Protein AF-A0A3D2TL93-F1 (afdb_monomer)

Secondary structure (DSSP, 8-state):
--SHHHHHHHHHHHHHHHHHHHHHHHHHHHHHHH-------BEEEEEEEEEEEEEEEEES-TTT-TTSTTSHHHHHHHH-GGGGEEEEEEEEEEE-S--EEEETTTSTTEEEEEE-TTT--SB-EEEEESS---SSSS---SSSGGGS-EEEE-BSS-SSEEEEEEETTEEEEEEEEEETTSTTPPP-B--TT-TTSTTEEEEEEEEE--TT-EEPPPEEEETTTTGGGSB-S----S-TT-S-TTTTTSB--S-BHHHHHHHHHH---TTT----SEESSS--SS---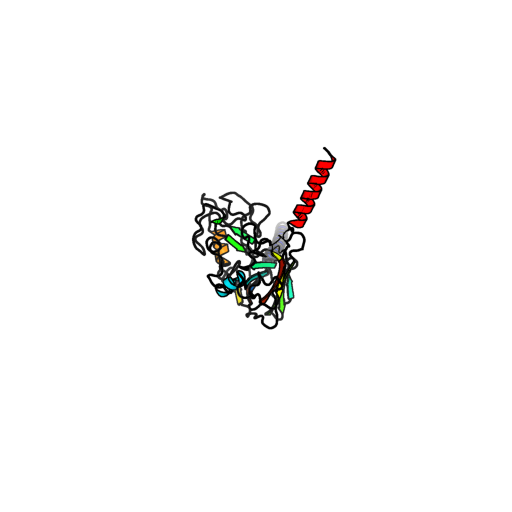-EESS--SS--EEP-TTTT-BSEEEEEEEEEEEEEEEEEEPPP--HHHHHHHHHHHHHHHHT--

Radius of gyration: 29.7 Å; Cα contacts (8 Å, |Δi|>4): 714; chains: 1; bounding box: 93×66×94 Å

Nearest PDB structures (foldseek):
  7ji3-assembly1_A  TM=1.141E-01  e=6.031E+00  Takifugu bimaculatus

Foldseek 3Di:
DPPVVVVVVVVVVVVVVVVVVVVVVVVVVVVVVVPPPPPPQQEKEKEKEKAAADPVQEAEDLLCDLPNPPHPNVVLCVVQVQLRMKIKMKIATSDPLDFDKDKAPPHPRIFMWIAHQNQGTQFWFKKWFQAFDPPFDDTQPNPDLLSTAIFIFTGSDHQWMWMWGADPSFTDWTKIKHACVDPPRDWSQPDPPDPVRNQKGWGMKMWTDDPQKDKDHKDKDWPPPGQQQPFGTAACPRDDPNHPPSPRSHYGYRHGLNSVCCQQQPDAFPPPARHRRMKSRSNDGRDDAAEDCGHDPDIHHHDSSCPPRGHMYIYMYMYHIYMHTHMYGRDDPPVVNVVVVVVVVVVVVVVVD

Sequence (353 aa):
MDQAFGDIFFLGDVLMKRFILAKSMLGMVLAASLAVSSVASADSLLVNFTADLTAATYNGPSDVSPYTPGTAVNLFAATQPDVIRADGQFYLKDWDGSDGTFTTNVTPGSRFLLHSPLIERVEIDTWRAEGPSDHGTLTGLGNAISQRKKFLLPTNSTYGSASITIANGELTDISYNLDFSQPGVPPFQGAAGNPAFSNIKFNEISLSTDNTAVFGAAQTYTIGTDDDSVVYGLNTQLSTGSFPPGVLNGTVIDTTRGMLRDEILNNIDEIGGSTPNISSDGRQNGIALSSADSPSSGPVYLQDPFLGESGTLTVFDASAITVGLDISVVPEPTTAMIAVLGSLLVVSVRRRA

pLDDT: mean 75.24, std 18.61, range [36.72, 98.0]

Solvent-accessible surface area (backbone atoms only — not comparable to full-atom values): 19271 Å² total; per-residue (Å²): 137,73,70,75,64,57,57,57,55,52,52,51,55,55,50,51,54,50,52,50,51,50,51,53,50,50,50,49,53,51,52,58,64,66,59,58,67,72,73,68,64,36,16,28,39,38,36,42,36,37,27,39,54,44,78,89,34,52,44,57,57,64,75,69,26,59,78,32,88,83,19,71,46,17,55,46,32,77,77,30,63,46,27,53,24,36,39,35,37,42,37,30,49,63,35,85,82,71,63,46,76,49,33,44,87,71,40,77,57,29,26,34,26,35,38,26,66,70,70,57,64,74,32,58,36,63,32,16,35,44,54,82,55,90,78,71,59,79,73,30,82,49,82,44,64,84,29,23,40,26,45,41,33,52,25,66,77,58,87,40,45,41,35,40,30,32,55,94,81,35,66,76,44,49,39,31,43,33,57,42,80,45,90,90,42,76,72,64,50,43,52,105,86,40,84,91,32,63,44,41,37,56,43,35,43,33,37,38,60,59,98,68,41,43,65,46,74,77,43,79,30,44,47,95,76,64,37,45,78,42,72,48,42,44,51,64,86,53,65,95,76,42,57,64,95,73,55,69,60,23,48,47,53,61,33,20,49,34,56,51,48,48,46,46,74,66,37,52,30,96,74,85,42,94,36,61,23,34,19,42,71,28,78,66,75,66,64,94,62,57,66,34,80,63,74,59,103,54,80,29,27,61,37,69,85,61,70,90,61,35,41,44,36,37,38,32,48,36,33,60,26,37,30,35,38,34,41,44,74,53,76,73,83,48,70,67,60,55,49,52,52,52,49,52,51,53,54,58,53,65,75,73,112

Mean predicted aligned error: 13.37 Å

Structure (mmCIF, N/CA/C/O backbone):
data_AF-A0A3D2TL93-F1
#
_entry.id   AF-A0A3D2TL93-F1
#
loop_
_atom_site.group_PDB
_atom_site.id
_atom_site.type_symbol
_atom_site.label_atom_id
_atom_site.label_alt_id
_atom_site.label_comp_id
_a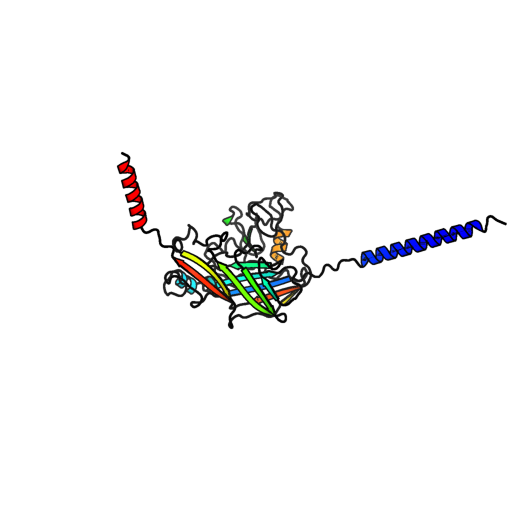tom_site.label_asym_id
_atom_site.label_entity_id
_atom_site.label_seq_id
_atom_site.pdbx_PDB_ins_code
_atom_site.Cartn_x
_atom_site.Cartn_y
_atom_site.Cartn_z
_atom_site.occupancy
_atom_site.B_iso_or_equiv
_atom_site.auth_seq_id
_atom_site.auth_comp_id
_atom_site.auth_asym_id
_atom_site.auth_atom_id
_atom_site.pdbx_PDB_model_num
ATOM 1 N N . MET A 1 1 ? -68.810 12.455 61.712 1.00 50.34 1 MET A N 1
ATOM 2 C CA . MET A 1 1 ? -68.573 11.255 60.884 1.00 50.34 1 MET A CA 1
ATOM 3 C C . MET A 1 1 ? -68.103 11.621 59.465 1.00 50.34 1 MET A C 1
ATOM 5 O O . MET A 1 1 ? -68.076 10.737 58.626 1.00 50.34 1 MET A O 1
ATOM 9 N N . ASP A 1 2 ? -67.652 12.866 59.217 1.00 52.06 2 ASP A N 1
ATOM 10 C CA . ASP A 1 2 ? -67.378 13.384 57.857 1.00 52.06 2 ASP A CA 1
ATOM 11 C C . ASP A 1 2 ? -65.899 13.649 57.519 1.00 52.06 2 ASP A C 1
ATOM 13 O O . ASP A 1 2 ? -65.583 13.922 56.368 1.00 52.06 2 ASP A O 1
ATOM 17 N N . GLN A 1 3 ? -64.961 13.545 58.467 1.00 44.62 3 GLN A N 1
ATOM 18 C CA . GLN A 1 3 ? -63.531 13.753 58.165 1.00 44.62 3 GLN A CA 1
ATOM 19 C C . GLN A 1 3 ? -62.798 12.479 57.719 1.00 44.62 3 GLN A C 1
ATOM 21 O O . GLN A 1 3 ? -61.819 12.565 56.991 1.00 44.62 3 GLN A O 1
ATOM 26 N N . ALA A 1 4 ? -63.296 11.290 58.070 1.00 45.59 4 ALA A N 1
ATOM 27 C CA . ALA A 1 4 ? -62.625 10.028 57.743 1.00 45.59 4 ALA A CA 1
ATOM 28 C C . ALA A 1 4 ? -62.799 9.584 56.274 1.00 45.59 4 ALA A C 1
ATOM 30 O O . ALA A 1 4 ? -62.046 8.740 55.797 1.00 45.59 4 ALA A O 1
ATOM 31 N N . PHE A 1 5 ? -63.773 10.143 55.545 1.00 44.78 5 PHE A N 1
ATOM 32 C CA . PHE A 1 5 ? -64.025 9.794 54.140 1.00 44.78 5 PHE A CA 1
ATOM 33 C C . PHE A 1 5 ? -63.211 10.632 53.138 1.00 44.78 5 PHE A C 1
ATOM 35 O O . PHE A 1 5 ? -62.951 10.161 52.031 1.00 44.78 5 PHE A O 1
ATOM 42 N N . GLY A 1 6 ? -62.766 11.836 53.518 1.00 45.41 6 GLY A N 1
ATOM 43 C CA . GLY A 1 6 ? -61.953 12.706 52.656 1.00 45.41 6 GLY A CA 1
ATOM 44 C C . GLY A 1 6 ? -60.505 12.230 52.504 1.00 45.41 6 GLY A C 1
ATOM 45 O O . GLY A 1 6 ? -59.952 12.263 51.404 1.00 45.41 6 GLY A O 1
ATOM 46 N N . ASP A 1 7 ? -59.920 11.700 53.580 1.00 41.88 7 ASP A N 1
ATOM 47 C CA . ASP A 1 7 ? -58.510 11.291 53.597 1.00 41.88 7 ASP A CA 1
ATOM 48 C C . ASP A 1 7 ? -58.246 10.007 52.791 1.00 41.88 7 ASP A C 1
ATOM 50 O O . ASP A 1 7 ? -57.177 9.847 52.201 1.00 41.88 7 ASP A O 1
ATOM 54 N N . ILE A 1 8 ? -59.238 9.114 52.675 1.00 51.00 8 ILE A N 1
ATOM 55 C CA . ILE A 1 8 ? -59.123 7.877 51.882 1.00 51.00 8 ILE A CA 1
ATOM 56 C C . ILE A 1 8 ? -59.117 8.186 50.374 1.00 51.00 8 ILE A C 1
ATOM 58 O O . ILE A 1 8 ? -58.358 7.572 49.620 1.00 51.00 8 ILE A O 1
ATOM 62 N N . PHE A 1 9 ? -59.901 9.174 49.929 1.00 49.72 9 PHE A N 1
ATOM 63 C CA . PHE A 1 9 ? -59.924 9.595 48.523 1.00 49.72 9 PHE A CA 1
ATOM 64 C C . PHE A 1 9 ? -58.638 10.324 48.110 1.00 49.72 9 PHE A C 1
ATOM 66 O O . PHE A 1 9 ? -58.137 10.106 47.005 1.00 49.72 9 PHE A O 1
ATOM 73 N N . PHE A 1 10 ? -58.052 11.122 49.008 1.00 51.69 10 PHE A N 1
ATOM 74 C CA . PHE A 1 10 ? -56.772 11.789 48.754 1.00 51.69 10 PHE A CA 1
ATOM 75 C C . PHE A 1 10 ? -55.599 10.803 48.675 1.00 51.69 10 PHE A C 1
ATOM 77 O O . PHE A 1 10 ? -54.718 10.953 47.825 1.00 51.69 10 PHE A O 1
ATOM 84 N N . LEU A 1 11 ? -55.596 9.758 49.510 1.00 46.66 11 LEU A N 1
ATOM 85 C CA . LEU A 1 11 ? -54.543 8.741 49.487 1.00 46.66 11 LEU A CA 1
ATOM 86 C C . LEU A 1 11 ? -54.586 7.899 48.200 1.00 46.66 11 LEU A C 1
ATOM 88 O O . LEU A 1 11 ? -53.534 7.586 47.639 1.00 46.66 11 LEU A O 1
ATOM 92 N N . GLY A 1 12 ? -55.788 7.590 47.698 1.00 50.91 12 GLY A N 1
ATOM 93 C CA . GLY A 1 12 ? -55.988 6.864 46.441 1.00 50.91 12 GLY A CA 1
ATOM 94 C C . GLY A 1 12 ? -55.469 7.619 45.214 1.00 50.91 12 GLY A C 1
ATOM 95 O O . GLY A 1 12 ? -54.764 7.037 44.391 1.00 50.91 12 GLY A O 1
ATOM 96 N N . ASP A 1 13 ? -55.735 8.924 45.121 1.00 51.78 13 ASP A N 1
ATOM 97 C CA . ASP A 1 13 ? -55.308 9.743 43.978 1.00 51.78 13 ASP A CA 1
ATOM 98 C C . ASP A 1 13 ? -53.785 10.004 43.984 1.00 51.78 13 ASP A C 1
ATOM 100 O O . ASP A 1 13 ? -53.123 9.981 42.942 1.00 51.78 13 ASP A O 1
ATOM 104 N N . VAL A 1 14 ? -53.177 10.147 45.169 1.00 55.88 14 VAL A N 1
ATOM 105 C CA . VAL A 1 14 ? -51.714 10.270 45.313 1.00 55.88 14 VAL A CA 1
ATOM 106 C C . VAL A 1 14 ? -51.003 8.951 44.989 1.00 55.88 14 VAL A C 1
ATOM 108 O O . VAL A 1 14 ? -49.970 8.964 44.313 1.00 55.88 14 VAL A O 1
ATOM 111 N N . LEU A 1 15 ? -51.547 7.807 45.418 1.00 53.34 15 LEU A N 1
ATOM 112 C CA . LEU A 1 15 ? -50.994 6.488 45.091 1.00 53.34 15 LEU A CA 1
ATOM 113 C C . LEU A 1 15 ? -51.125 6.174 43.598 1.00 53.34 15 LEU A C 1
ATOM 115 O O . LEU A 1 15 ? -50.164 5.696 42.999 1.00 53.34 15 LEU A O 1
ATOM 119 N N . MET A 1 16 ? -52.254 6.511 42.974 1.00 53.53 16 MET A N 1
ATOM 120 C CA . MET A 1 16 ? -52.489 6.272 41.549 1.00 53.53 16 MET A CA 1
ATOM 121 C C . MET A 1 16 ? -51.594 7.152 40.663 1.00 53.53 16 MET A C 1
ATOM 123 O O . MET A 1 16 ? -50.987 6.648 39.716 1.00 53.53 16 MET A O 1
ATOM 127 N N . LYS A 1 17 ? -51.389 8.429 41.021 1.00 51.56 17 LYS A N 1
ATOM 128 C CA . LYS A 1 17 ? -50.426 9.319 40.341 1.00 51.56 17 LYS A CA 1
ATOM 129 C C . LYS A 1 17 ? -48.981 8.840 40.493 1.00 51.56 17 LYS A C 1
ATOM 131 O O . LYS A 1 17 ? -48.233 8.866 39.520 1.00 51.56 17 LYS A O 1
ATOM 136 N N . ARG A 1 18 ? -48.591 8.333 41.670 1.00 52.41 18 ARG A N 1
ATOM 137 C CA . ARG A 1 18 ? -47.255 7.745 41.890 1.00 52.41 18 ARG A CA 1
ATOM 138 C C . ARG A 1 18 ? -47.057 6.431 41.129 1.00 52.41 18 ARG A C 1
ATOM 140 O O . ARG A 1 18 ? -45.962 6.193 40.630 1.00 52.41 18 ARG A O 1
ATOM 147 N N . PHE A 1 19 ? -48.101 5.617 40.979 1.00 54.44 19 PHE A N 1
ATOM 148 C CA . PHE A 1 19 ? -48.045 4.367 40.215 1.00 54.44 19 PHE A CA 1
ATOM 149 C C . PHE A 1 19 ? -47.931 4.610 38.703 1.00 54.44 19 PHE A C 1
ATOM 151 O O . PHE A 1 19 ? -47.197 3.901 38.015 1.00 54.44 19 PHE A O 1
ATOM 158 N N . ILE A 1 20 ? -48.616 5.638 38.189 1.00 57.09 20 ILE A N 1
ATOM 159 C CA . ILE A 1 20 ? -48.498 6.067 36.789 1.00 57.09 20 ILE A CA 1
ATOM 160 C C . ILE A 1 20 ? -47.106 6.654 36.538 1.00 57.09 20 ILE A C 1
ATOM 162 O O . ILE A 1 20 ? -46.462 6.244 35.577 1.00 57.09 20 ILE A O 1
ATOM 166 N N . LEU A 1 21 ? -46.598 7.509 37.439 1.00 52.91 21 LEU A N 1
ATOM 167 C CA . LEU A 1 21 ? -45.260 8.098 37.320 1.00 52.91 21 LEU A CA 1
ATOM 168 C C . LEU A 1 21 ? -44.154 7.027 37.349 1.00 52.91 21 LEU A C 1
ATOM 170 O O . LEU A 1 21 ? -43.238 7.067 36.528 1.00 52.91 21 LEU A O 1
ATOM 174 N N . ALA A 1 22 ? -44.278 6.030 38.232 1.00 52.78 22 ALA A N 1
ATOM 175 C CA . ALA A 1 22 ? -43.348 4.906 38.324 1.00 52.78 22 ALA A CA 1
ATOM 176 C C . ALA A 1 22 ? -43.389 4.004 37.077 1.00 52.78 22 ALA A C 1
ATOM 178 O O . ALA A 1 22 ? -42.338 3.586 36.603 1.00 52.78 22 ALA A O 1
ATOM 179 N N . LYS A 1 23 ? -44.571 3.754 36.489 1.00 51.09 23 LYS A N 1
ATOM 180 C CA . LYS A 1 23 ? -44.690 3.022 35.214 1.00 51.09 23 LYS A CA 1
ATOM 181 C C . LYS A 1 23 ? -44.118 3.803 34.031 1.00 51.09 23 LYS A C 1
ATOM 183 O O . LYS A 1 23 ? -43.462 3.200 33.188 1.00 51.09 23 LYS A O 1
ATOM 188 N N . SER A 1 24 ? -44.318 5.120 33.971 1.00 51.78 24 SER A N 1
ATOM 189 C CA . SER A 1 24 ? -43.733 5.957 32.916 1.00 51.78 24 SER A CA 1
ATOM 190 C C . SER A 1 24 ? -42.218 6.111 33.055 1.00 51.78 24 SER A C 1
ATOM 192 O O . SER A 1 24 ? -41.526 6.120 32.045 1.00 51.78 24 SER A O 1
ATOM 194 N N . MET A 1 25 ? -41.684 6.165 34.282 1.00 50.69 25 MET A N 1
ATOM 195 C CA . MET A 1 25 ? -40.236 6.178 34.515 1.00 50.69 25 MET A CA 1
ATOM 196 C C . MET A 1 25 ? -39.602 4.814 34.242 1.00 50.69 25 MET A C 1
ATOM 198 O O . MET A 1 25 ? -38.547 4.763 33.624 1.00 50.69 25 MET A O 1
ATOM 202 N N . LEU A 1 26 ? -40.260 3.709 34.605 1.00 45.41 26 LEU A N 1
ATOM 203 C CA . LEU A 1 26 ? -39.779 2.367 34.274 1.00 45.41 26 LEU A CA 1
ATOM 204 C C . LEU A 1 26 ? -39.842 2.104 32.761 1.00 45.41 26 LEU A C 1
ATOM 206 O O . LEU A 1 26 ? -38.919 1.515 32.216 1.00 45.41 26 LEU A O 1
ATOM 210 N N . GLY A 1 27 ? -40.869 2.607 32.067 1.00 46.03 27 GLY A N 1
ATOM 211 C CA . GLY A 1 27 ? -40.957 2.573 30.604 1.00 46.03 27 GLY A CA 1
ATOM 212 C C . GLY A 1 27 ? -39.897 3.434 29.910 1.00 46.03 27 GLY A C 1
ATOM 213 O O . GLY A 1 27 ? -39.339 3.002 28.908 1.00 46.03 27 GLY A O 1
ATOM 214 N N . MET A 1 28 ? -39.556 4.606 30.460 1.00 46.94 28 MET A N 1
ATOM 215 C CA . MET A 1 28 ? -38.463 5.444 29.946 1.00 46.94 28 MET A CA 1
ATOM 216 C C . MET A 1 28 ? -37.077 4.862 30.238 1.00 46.94 28 MET A C 1
ATOM 218 O O . MET A 1 28 ? -36.209 4.951 29.383 1.00 46.94 28 MET A O 1
ATOM 222 N N . VAL A 1 29 ? -36.862 4.222 31.391 1.00 47.47 29 VAL A N 1
ATOM 223 C CA . VAL A 1 29 ? -35.588 3.554 31.714 1.00 47.47 29 VAL A CA 1
ATOM 224 C C . VAL A 1 29 ? -35.421 2.263 30.905 1.00 47.47 29 VAL A C 1
ATOM 226 O O . VAL A 1 29 ? -34.309 1.962 30.479 1.00 47.47 29 VAL A O 1
ATOM 229 N N . LEU A 1 30 ? -36.507 1.538 30.607 1.00 41.47 30 LEU A N 1
ATOM 230 C CA . LEU A 1 30 ? -36.472 0.351 29.744 1.00 41.47 30 LEU A CA 1
ATOM 231 C C . LEU A 1 30 ? -36.341 0.716 28.250 1.00 41.47 30 LEU A C 1
ATOM 233 O O . LEU A 1 30 ? -35.641 0.032 27.515 1.00 41.47 30 LEU A O 1
ATOM 237 N N . ALA A 1 31 ? -36.927 1.834 27.805 1.00 46.03 31 ALA A N 1
ATOM 238 C CA . ALA A 1 31 ? -36.721 2.359 26.451 1.00 46.03 31 ALA A CA 1
ATOM 239 C C . ALA A 1 31 ? -35.332 3.004 26.268 1.00 46.03 31 ALA A C 1
ATOM 241 O O . ALA A 1 31 ? -34.747 2.887 25.197 1.00 46.03 31 ALA A O 1
ATOM 242 N N . ALA A 1 32 ? -34.763 3.614 27.314 1.00 43.75 32 ALA A N 1
ATOM 243 C CA . ALA A 1 32 ? -33.398 4.147 27.294 1.00 43.75 32 ALA A CA 1
ATOM 244 C C . ALA A 1 32 ? -32.315 3.055 27.396 1.00 43.75 32 ALA A C 1
ATOM 246 O O . ALA A 1 32 ? -31.187 3.290 26.982 1.00 43.75 32 ALA A O 1
ATOM 247 N N . SER A 1 33 ? -32.646 1.857 27.895 1.00 40.28 33 SER A N 1
ATOM 248 C CA . SER A 1 33 ? -31.736 0.696 27.899 1.00 40.28 33 SER A CA 1
ATOM 249 C C . SER A 1 33 ? -31.888 -0.219 26.676 1.00 40.28 33 SER A C 1
ATOM 251 O O . SER A 1 33 ? -31.004 -1.028 26.418 1.00 40.28 33 SER A O 1
ATOM 253 N N . LEU A 1 34 ? -32.949 -0.053 25.878 1.00 39.66 34 LEU A N 1
ATOM 254 C CA . LEU A 1 34 ? -33.104 -0.671 24.550 1.00 39.66 34 LEU A CA 1
ATOM 255 C C . LEU A 1 34 ? -32.656 0.245 23.399 1.00 39.66 34 LEU A C 1
ATOM 257 O O . LEU A 1 34 ? -32.585 -0.197 22.258 1.00 39.66 34 LEU A O 1
ATOM 261 N N . ALA A 1 35 ? -32.312 1.497 23.707 1.00 38.72 35 ALA A N 1
ATOM 262 C CA . ALA A 1 35 ? -31.559 2.397 22.842 1.00 38.72 35 ALA A CA 1
ATOM 263 C C . ALA A 1 35 ? -30.077 2.448 23.251 1.00 38.72 35 ALA A C 1
ATOM 265 O O . ALA A 1 35 ? -29.412 3.469 23.081 1.00 38.72 35 ALA A O 1
ATOM 266 N N . VAL A 1 36 ? -29.532 1.323 23.738 1.00 39.91 36 VAL A N 1
ATOM 267 C CA . VAL A 1 36 ? -28.178 0.968 23.315 1.00 39.91 36 VAL A CA 1
ATOM 268 C C . VAL A 1 36 ? -28.322 0.836 21.812 1.00 39.91 36 VAL A C 1
ATOM 270 O O . VAL A 1 36 ? -28.801 -0.179 21.315 1.00 39.91 36 VAL A O 1
ATOM 273 N N . SER A 1 37 ? -28.028 1.921 21.096 1.00 37.91 37 SER A N 1
ATOM 274 C CA . SER A 1 37 ? -27.559 1.833 19.728 1.00 37.91 37 SER A CA 1
ATOM 275 C C . SER A 1 37 ? -26.662 0.612 19.717 1.00 37.91 37 SER A C 1
ATOM 277 O O . SER A 1 37 ? -25.617 0.627 20.373 1.00 37.91 37 SER A O 1
ATOM 279 N N . SER A 1 38 ? -27.117 -0.472 19.083 1.00 38.19 38 SER A N 1
ATOM 280 C CA . SER A 1 38 ? -26.187 -1.434 18.539 1.00 38.19 38 SER A CA 1
ATOM 281 C C . SER A 1 38 ? -25.220 -0.544 17.787 1.00 38.19 38 SER A C 1
ATOM 283 O O . SER A 1 38 ? -25.597 0.055 16.777 1.00 38.19 38 SER A O 1
ATOM 285 N N . VAL A 1 39 ? -24.044 -0.313 18.365 1.00 39.81 39 VAL A N 1
ATOM 286 C CA . VAL A 1 39 ? -22.896 0.083 17.577 1.00 39.81 39 VAL A CA 1
ATOM 287 C C . VAL A 1 39 ? -22.889 -1.050 16.574 1.00 39.81 39 VAL A C 1
ATOM 289 O O . VAL A 1 39 ? -22.718 -2.206 16.971 1.00 39.81 39 VAL A O 1
ATOM 292 N N . ALA A 1 40 ? -23.382 -0.779 15.365 1.00 41.16 40 ALA A N 1
ATOM 293 C CA . ALA A 1 40 ? -23.344 -1.777 14.325 1.00 41.16 40 ALA A CA 1
ATOM 294 C C . ALA A 1 40 ? -21.878 -2.192 14.315 1.00 41.16 40 ALA A C 1
ATOM 296 O O . ALA A 1 40 ? -21.015 -1.316 14.263 1.00 41.16 40 ALA A O 1
ATOM 297 N N . SER A 1 41 ? -21.629 -3.479 14.553 1.00 47.94 41 SER A N 1
ATOM 298 C CA . SER A 1 41 ? -20.316 -4.073 14.346 1.00 47.94 41 SER A CA 1
ATOM 299 C C . SER A 1 41 ? -19.885 -3.592 12.973 1.00 47.94 41 SER A C 1
ATOM 301 O O . SER A 1 41 ? -20.549 -3.912 11.987 1.00 47.94 41 SER A O 1
ATOM 303 N N . ALA A 1 42 ? -18.926 -2.677 12.943 1.00 64.56 42 ALA A N 1
ATOM 304 C CA . ALA A 1 42 ? -18.456 -2.100 11.708 1.00 64.56 42 ALA A CA 1
ATOM 305 C C . ALA A 1 42 ? -17.256 -2.954 11.353 1.00 64.56 42 ALA A C 1
ATOM 307 O O . ALA A 1 42 ? -16.140 -2.712 11.816 1.00 64.56 42 ALA A O 1
ATOM 308 N N . ASP A 1 43 ? -17.560 -4.044 10.656 1.00 90.50 43 ASP A N 1
ATOM 309 C CA . ASP A 1 43 ? -16.550 -4.984 10.220 1.00 90.50 43 ASP A CA 1
ATOM 310 C C . ASP A 1 43 ? -15.572 -4.247 9.283 1.00 90.50 43 ASP A C 1
ATOM 312 O O . ASP A 1 43 ? -15.848 -3.168 8.755 1.00 90.50 43 ASP A O 1
ATOM 316 N N . SER A 1 44 ? -14.375 -4.785 9.120 1.00 94.94 44 SER A N 1
ATOM 317 C CA . SER A 1 44 ? -13.346 -4.190 8.269 1.00 94.94 44 SER A CA 1
ATOM 318 C C . SER A 1 44 ? -12.825 -5.235 7.303 1.00 94.94 44 SER A C 1
ATOM 320 O O . SER A 1 44 ? -12.856 -6.437 7.571 1.00 94.94 44 SER A O 1
ATOM 322 N N . LEU A 1 45 ? -12.306 -4.766 6.179 1.00 96.50 45 LEU A N 1
ATOM 323 C CA . LEU A 1 45 ? -11.712 -5.597 5.147 1.00 96.50 45 LEU A CA 1
ATOM 324 C C . LEU A 1 45 ? -10.277 -5.149 4.891 1.00 96.50 45 LEU A C 1
ATOM 326 O O . LEU A 1 45 ? -9.994 -3.960 4.762 1.00 96.50 45 LEU A O 1
ATOM 330 N N . LEU A 1 46 ? -9.375 -6.113 4.787 1.00 96.44 46 LEU A N 1
ATOM 331 C CA . LEU A 1 46 ? -7.983 -5.908 4.433 1.00 96.44 46 LEU A CA 1
ATOM 332 C C . LEU A 1 46 ? -7.598 -6.874 3.317 1.00 96.44 46 LEU A C 1
ATOM 334 O O . LEU A 1 46 ? -7.863 -8.069 3.401 1.00 96.44 46 LEU A O 1
ATOM 338 N N . VAL A 1 47 ? -6.939 -6.364 2.289 1.00 96.50 47 VAL A N 1
ATOM 339 C CA . VAL A 1 47 ? -6.362 -7.165 1.214 1.00 96.50 47 VAL A CA 1
ATOM 340 C C . VAL A 1 47 ? -4.877 -6.862 1.153 1.00 96.50 47 VAL A C 1
ATOM 342 O O . VAL A 1 47 ? -4.511 -5.727 0.855 1.00 96.50 47 VAL A O 1
ATOM 345 N N . ASN A 1 48 ? -4.027 -7.851 1.410 1.00 95.38 48 ASN A N 1
ATOM 346 C CA . ASN A 1 48 ? -2.597 -7.758 1.118 1.00 95.38 48 ASN A CA 1
ATOM 347 C C . ASN A 1 48 ? -2.341 -8.372 -0.250 1.00 95.38 48 ASN A C 1
ATOM 349 O O . ASN A 1 48 ? -2.932 -9.403 -0.576 1.00 95.38 48 ASN A O 1
ATOM 353 N N . PHE A 1 49 ? -1.457 -7.784 -1.047 1.00 93.69 49 PHE A N 1
ATOM 354 C CA . PHE A 1 49 ? -1.125 -8.369 -2.334 1.00 93.69 49 PHE A CA 1
ATOM 355 C C . PHE A 1 49 ? 0.316 -8.136 -2.761 1.00 93.69 49 PHE A C 1
ATOM 357 O O . PHE A 1 49 ? 0.910 -7.092 -2.505 1.00 93.69 49 PHE A O 1
ATOM 364 N N . THR A 1 50 ? 0.838 -9.104 -3.508 1.00 92.00 50 THR A N 1
ATOM 365 C CA . THR A 1 50 ? 2.068 -8.952 -4.287 1.00 92.00 50 THR A CA 1
ATOM 366 C C . THR A 1 50 ? 1.751 -8.923 -5.771 1.00 92.00 50 THR A C 1
ATOM 368 O O . THR A 1 50 ? 0.856 -9.624 -6.257 1.00 92.00 50 THR A O 1
ATOM 371 N N . ALA A 1 51 ? 2.499 -8.101 -6.494 1.00 90.06 51 ALA A N 1
ATOM 372 C CA . ALA A 1 51 ? 2.355 -7.938 -7.923 1.00 90.06 51 ALA A CA 1
ATOM 373 C C . ALA A 1 51 ? 3.712 -8.033 -8.629 1.00 90.06 51 ALA A C 1
ATOM 375 O O . ALA A 1 51 ? 4.728 -7.548 -8.128 1.00 90.06 51 ALA A O 1
ATOM 376 N N . ASP A 1 52 ? 3.727 -8.635 -9.811 1.00 88.44 52 ASP A N 1
ATOM 377 C CA . ASP A 1 52 ? 4.921 -8.836 -10.621 1.00 88.44 52 ASP A CA 1
ATOM 378 C C . ASP A 1 52 ? 4.846 -7.985 -11.893 1.00 88.44 52 ASP A C 1
ATOM 380 O O . ASP A 1 52 ? 3.864 -8.015 -12.639 1.00 88.44 52 ASP A O 1
ATOM 384 N N . LEU A 1 53 ? 5.916 -7.244 -12.182 1.00 88.62 53 LEU A N 1
ATOM 385 C CA . LEU A 1 53 ? 6.137 -6.723 -13.524 1.00 88.62 53 LEU A CA 1
ATOM 386 C C . LEU A 1 53 ? 6.596 -7.881 -14.418 1.00 88.62 53 LEU A C 1
ATOM 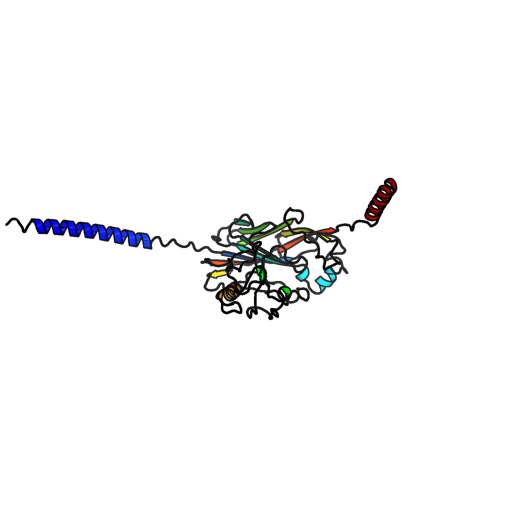388 O O . LEU A 1 53 ? 7.405 -8.724 -14.010 1.00 88.62 53 LEU A O 1
ATOM 392 N N . THR A 1 54 ? 6.138 -7.900 -15.668 1.00 88.88 54 THR A N 1
ATOM 393 C CA . THR A 1 54 ? 6.588 -8.870 -16.674 1.00 88.88 54 THR A CA 1
ATOM 394 C C . THR A 1 54 ? 7.128 -8.165 -17.912 1.00 88.88 54 THR A C 1
ATOM 396 O O . THR A 1 54 ? 6.865 -6.987 -18.153 1.00 88.88 54 THR A O 1
ATOM 399 N N . ALA A 1 55 ? 7.846 -8.904 -18.760 1.00 89.38 55 ALA A N 1
ATOM 400 C CA . ALA A 1 55 ? 8.295 -8.377 -20.048 1.00 89.38 55 ALA A CA 1
ATOM 401 C C . ALA A 1 55 ? 7.132 -7.962 -20.964 1.00 89.38 55 ALA A C 1
ATOM 403 O O . ALA A 1 55 ? 7.316 -7.094 -21.810 1.00 89.38 55 ALA A O 1
ATOM 404 N N . ALA A 1 56 ? 5.951 -8.569 -20.804 1.00 90.25 56 ALA A N 1
ATOM 405 C CA . ALA A 1 56 ? 4.768 -8.245 -21.596 1.00 90.25 56 ALA A CA 1
ATOM 406 C C . ALA A 1 56 ? 4.070 -6.961 -21.125 1.00 90.25 56 ALA A C 1
ATOM 408 O O . ALA A 1 56 ? 3.384 -6.318 -21.916 1.00 90.25 56 ALA A O 1
ATOM 409 N N . THR A 1 57 ? 4.241 -6.594 -19.854 1.00 90.75 57 THR A N 1
ATOM 410 C CA . THR A 1 57 ? 3.564 -5.452 -19.224 1.00 90.75 57 THR A CA 1
ATOM 411 C C . THR A 1 57 ? 4.487 -4.265 -18.960 1.00 90.75 57 THR A C 1
ATOM 413 O O . THR A 1 57 ? 4.034 -3.203 -18.535 1.00 90.75 57 THR A O 1
ATOM 416 N N . TYR A 1 58 ? 5.774 -4.412 -19.277 1.00 91.88 58 TYR A N 1
ATOM 417 C CA . TYR A 1 58 ? 6.719 -3.313 -19.393 1.00 91.88 58 TYR A CA 1
ATOM 418 C C . TYR A 1 58 ? 6.641 -2.679 -20.787 1.00 91.88 58 TYR A C 1
ATOM 420 O O . TYR A 1 58 ? 7.046 -3.283 -21.782 1.00 91.88 58 TYR A O 1
ATOM 428 N N . ASN A 1 59 ? 6.189 -1.431 -20.850 1.00 92.31 59 ASN A N 1
ATOM 429 C CA . ASN A 1 59 ? 6.241 -0.595 -22.040 1.00 92.31 59 ASN A CA 1
ATOM 430 C C . ASN A 1 59 ? 7.252 0.533 -21.819 1.00 92.31 59 ASN A C 1
ATOM 432 O O . ASN A 1 59 ? 6.958 1.529 -21.166 1.00 92.31 59 ASN A O 1
ATOM 436 N N . GLY A 1 60 ? 8.466 0.386 -22.338 1.00 88.25 60 GLY A N 1
ATOM 437 C CA . GLY A 1 60 ? 9.477 1.416 -22.158 1.00 88.25 60 GLY A CA 1
ATOM 438 C C . GLY A 1 60 ? 10.779 1.172 -22.913 1.00 88.25 60 GLY A C 1
ATOM 439 O O . GLY A 1 60 ? 10.911 0.197 -23.658 1.00 88.25 60 GLY A O 1
ATOM 440 N N . PRO A 1 61 ? 11.754 2.075 -22.744 1.00 85.06 61 PRO A N 1
ATOM 441 C CA . PRO A 1 61 ? 13.030 2.026 -23.443 1.00 85.06 61 PRO A CA 1
ATOM 442 C C . PRO A 1 61 ? 13.852 0.789 -23.060 1.00 85.06 61 PRO A C 1
ATOM 444 O O . PRO A 1 61 ? 13.959 0.411 -21.893 1.00 85.06 61 PRO A O 1
ATOM 447 N N . SER A 1 62 ? 14.479 0.149 -24.048 1.00 84.94 62 SER A N 1
ATOM 448 C CA . SER A 1 62 ? 15.210 -1.104 -23.827 1.00 84.94 62 SER A CA 1
ATOM 449 C C . SER A 1 62 ? 16.424 -0.958 -22.906 1.00 84.94 62 SER A C 1
ATOM 451 O O . SER A 1 62 ? 16.818 -1.940 -22.293 1.00 84.94 62 SER A O 1
ATOM 453 N N . ASP A 1 63 ? 17.025 0.227 -22.819 1.00 81.12 63 ASP A N 1
ATOM 454 C CA . ASP A 1 63 ? 18.220 0.545 -22.025 1.00 81.12 63 ASP A CA 1
ATOM 455 C C . ASP A 1 63 ? 17.958 0.654 -20.515 1.00 81.12 63 ASP A C 1
ATOM 457 O O . ASP A 1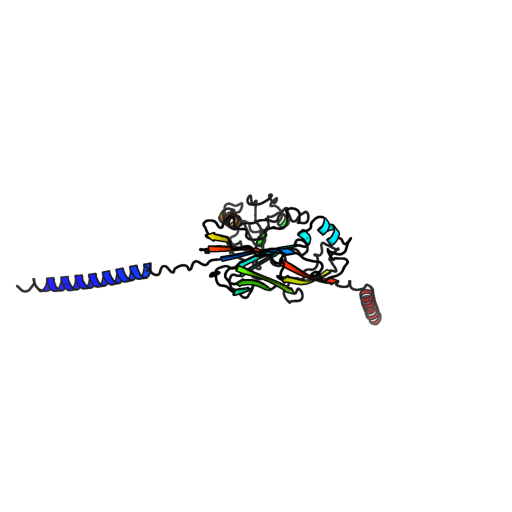 63 ? 18.880 0.460 -19.721 1.00 81.12 63 ASP A O 1
ATOM 461 N N . VAL A 1 64 ? 16.704 0.878 -20.113 1.00 78.31 64 VAL A N 1
ATOM 462 C CA . VAL A 1 64 ? 16.268 0.856 -18.704 1.00 78.31 64 VAL A CA 1
ATOM 463 C C . VAL A 1 64 ? 15.317 -0.299 -18.385 1.00 78.31 64 VAL A C 1
ATOM 465 O O . VAL A 1 64 ? 14.856 -0.432 -17.252 1.00 78.31 64 VAL A O 1
ATOM 468 N N . SER A 1 65 ? 15.050 -1.170 -19.360 1.00 86.06 65 SER A N 1
ATOM 469 C CA . SER A 1 65 ? 14.207 -2.342 -19.153 1.00 86.06 65 SER A CA 1
ATOM 470 C C . SER A 1 6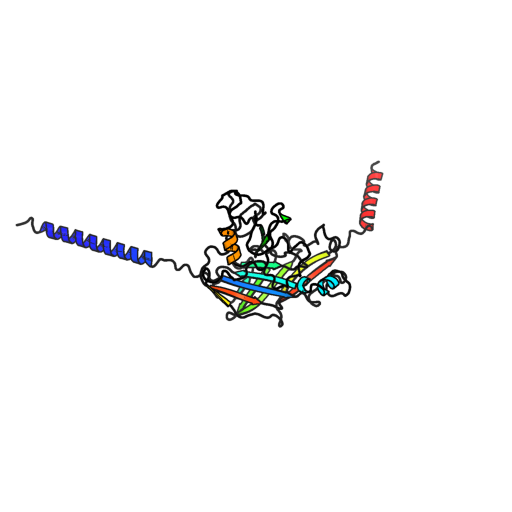5 ? 14.885 -3.366 -18.233 1.00 86.06 65 SER A C 1
ATOM 472 O O . SER A 1 65 ? 16.042 -3.731 -18.482 1.00 86.06 65 SER A O 1
ATOM 474 N N . PRO A 1 66 ? 14.174 -3.913 -17.229 1.00 84.44 66 PRO A N 1
ATOM 475 C CA . PRO A 1 66 ? 14.674 -5.026 -16.425 1.00 84.44 66 PRO A CA 1
ATOM 476 C C . PRO A 1 66 ? 14.807 -6.339 -17.210 1.00 84.44 66 PRO A C 1
ATOM 478 O O . PRO A 1 66 ? 15.454 -7.267 -16.728 1.00 84.44 66 PRO A O 1
ATOM 481 N N . TYR A 1 67 ? 14.227 -6.434 -18.410 1.00 90.88 67 TYR A N 1
ATOM 482 C CA . TYR A 1 67 ? 14.227 -7.658 -19.222 1.00 90.88 67 TYR A CA 1
ATOM 483 C C . TYR A 1 67 ? 15.236 -7.633 -20.372 1.00 90.88 67 TYR A C 1
ATOM 485 O O . TYR A 1 67 ? 15.453 -8.662 -21.008 1.00 90.88 67 TYR A O 1
ATOM 493 N N . THR A 1 68 ? 15.882 -6.492 -20.630 1.00 90.06 68 THR A N 1
ATOM 494 C CA . THR A 1 68 ? 16.978 -6.409 -21.601 1.00 90.06 68 THR A CA 1
ATOM 495 C C . THR A 1 68 ? 18.285 -6.844 -20.933 1.00 90.06 68 THR A C 1
ATOM 497 O O . THR A 1 68 ? 18.722 -6.189 -19.984 1.00 90.06 68 THR A O 1
ATOM 500 N N . PRO A 1 69 ? 18.959 -7.905 -21.417 1.00 89.62 69 PRO A N 1
ATOM 501 C CA . PRO A 1 69 ? 20.216 -8.356 -20.835 1.00 89.62 69 PRO A CA 1
ATOM 502 C C . PRO A 1 69 ? 21.284 -7.258 -20.802 1.00 89.62 69 PRO A C 1
ATOM 504 O O . PRO A 1 69 ? 21.561 -6.616 -21.816 1.00 89.62 69 PRO A O 1
ATOM 507 N N . GLY A 1 70 ? 21.921 -7.082 -19.644 1.00 81.88 70 GLY A N 1
ATOM 508 C CA . GLY A 1 70 ? 23.060 -6.174 -19.478 1.00 81.88 70 GLY A CA 1
ATOM 509 C C . GLY A 1 70 ? 22.706 -4.724 -19.138 1.00 81.88 70 GLY A C 1
ATOM 510 O O . GLY A 1 70 ? 23.622 -3.922 -18.957 1.00 81.88 70 GLY A O 1
ATOM 511 N N . THR A 1 71 ? 21.423 -4.375 -18.999 1.00 82.31 71 THR A N 1
ATOM 512 C CA . THR A 1 71 ? 21.036 -3.089 -18.393 1.00 82.31 71 THR A CA 1
ATOM 513 C C . THR A 1 71 ? 21.314 -3.100 -16.890 1.00 82.31 71 THR A C 1
ATOM 515 O O . THR A 1 71 ? 21.353 -4.156 -16.255 1.00 82.31 71 THR A O 1
ATOM 518 N N . ALA A 1 72 ? 21.479 -1.919 -16.286 1.00 75.62 72 ALA A N 1
ATOM 519 C CA . ALA A 1 72 ? 21.700 -1.813 -14.843 1.00 75.62 72 ALA A CA 1
ATOM 520 C C . ALA A 1 72 ? 20.535 -2.413 -14.035 1.00 75.62 72 ALA A C 1
ATOM 522 O O . ALA A 1 72 ? 20.764 -3.116 -13.051 1.00 75.62 72 ALA A O 1
ATOM 523 N N . VAL A 1 73 ? 19.295 -2.189 -14.487 1.00 77.38 73 VAL A N 1
ATOM 524 C CA . VAL A 1 73 ? 18.090 -2.726 -13.841 1.00 77.38 73 VAL A CA 1
ATOM 525 C C . VAL A 1 73 ? 18.016 -4.244 -14.002 1.00 77.38 73 VAL A C 1
ATOM 527 O O . VAL A 1 73 ? 17.731 -4.932 -13.029 1.00 77.38 73 VAL A O 1
ATOM 530 N N . ASN A 1 74 ? 18.339 -4.787 -15.181 1.00 85.12 74 ASN A N 1
ATOM 531 C CA . ASN A 1 74 ? 18.377 -6.234 -15.407 1.00 85.12 74 ASN A CA 1
ATOM 532 C C . ASN A 1 74 ? 19.425 -6.930 -14.531 1.00 85.12 74 ASN A C 1
ATOM 534 O O . ASN A 1 74 ? 19.128 -7.938 -13.894 1.00 85.12 74 ASN A O 1
ATOM 538 N N . LEU A 1 75 ? 20.640 -6.379 -14.468 1.00 80.44 75 LEU A N 1
ATOM 539 C CA . LEU A 1 75 ? 21.711 -6.922 -13.632 1.00 80.44 75 LEU A CA 1
ATOM 540 C C . LEU A 1 75 ? 21.339 -6.879 -12.148 1.00 80.44 75 LEU A C 1
ATOM 542 O O . LEU A 1 75 ? 21.625 -7.826 -11.417 1.00 80.44 75 LEU A O 1
ATOM 546 N N . PHE A 1 76 ? 20.673 -5.808 -11.708 1.00 77.25 76 PHE A N 1
ATOM 547 C CA . PHE A 1 76 ? 20.207 -5.705 -10.333 1.00 77.25 76 PHE A CA 1
ATOM 548 C C . PHE A 1 76 ? 19.074 -6.697 -10.046 1.00 77.25 76 PHE A C 1
ATOM 550 O O . PHE A 1 76 ? 19.188 -7.470 -9.096 1.00 77.25 76 PHE A O 1
ATOM 557 N N . ALA A 1 77 ? 18.062 -6.773 -10.915 1.00 79.31 77 ALA A N 1
ATOM 558 C CA . ALA A 1 77 ? 16.949 -7.718 -10.807 1.00 79.31 77 ALA A CA 1
ATOM 559 C C . ALA A 1 77 ? 17.406 -9.186 -10.818 1.00 79.31 77 ALA A C 1
ATOM 561 O O . ALA A 1 77 ? 16.837 -10.013 -10.114 1.00 79.31 77 ALA A O 1
ATOM 562 N N . ALA A 1 78 ? 18.481 -9.518 -11.539 1.00 81.25 78 ALA A N 1
ATOM 563 C CA . ALA A 1 78 ? 19.066 -10.860 -11.515 1.00 81.25 78 ALA A CA 1
ATOM 564 C C . ALA A 1 78 ? 19.627 -11.254 -10.133 1.00 81.25 78 ALA A C 1
ATOM 566 O O . ALA A 1 78 ? 19.696 -12.438 -9.812 1.00 81.25 78 ALA A O 1
ATOM 567 N N . THR A 1 79 ? 20.034 -10.273 -9.320 1.00 77.50 79 THR A N 1
ATOM 568 C CA . THR A 1 79 ? 20.535 -10.488 -7.950 1.00 77.50 79 THR A CA 1
ATOM 569 C C . THR A 1 79 ? 19.489 -10.220 -6.868 1.00 77.50 79 THR A C 1
ATOM 571 O O . THR A 1 79 ? 19.630 -10.733 -5.762 1.00 77.50 79 THR A O 1
ATOM 574 N N . GLN A 1 80 ? 18.468 -9.420 -7.181 1.00 76.75 80 GLN A N 1
ATOM 575 C CA . GLN A 1 80 ? 17.395 -8.976 -6.291 1.00 76.75 80 GLN A CA 1
ATOM 576 C C . GLN A 1 80 ? 16.068 -8.978 -7.071 1.00 76.75 80 GLN A C 1
ATOM 578 O O . GLN A 1 80 ? 15.636 -7.928 -7.553 1.00 76.75 80 GLN A O 1
ATOM 583 N N . PRO A 1 81 ? 15.426 -10.147 -7.250 1.00 76.38 81 PRO A N 1
ATOM 584 C CA . PRO A 1 81 ? 14.270 -10.293 -8.141 1.00 76.38 81 PRO A CA 1
ATOM 585 C C . PRO A 1 81 ? 13.065 -9.445 -7.723 1.00 76.38 81 PRO A C 1
ATOM 587 O O . PRO A 1 81 ? 12.286 -9.022 -8.568 1.00 76.38 81 PRO A O 1
ATOM 590 N N . ASP A 1 82 ? 12.937 -9.127 -6.440 1.00 77.56 82 ASP A N 1
ATOM 591 C CA . ASP A 1 82 ? 11.839 -8.311 -5.924 1.00 77.56 82 ASP A CA 1
ATOM 592 C C . ASP A 1 82 ? 11.913 -6.836 -6.330 1.00 77.56 82 ASP A C 1
ATOM 594 O O . ASP A 1 82 ? 10.952 -6.098 -6.126 1.00 77.56 82 ASP A O 1
ATOM 598 N N . VAL A 1 83 ? 13.022 -6.377 -6.923 1.00 76.06 83 VAL A N 1
ATOM 599 C CA . VAL A 1 83 ? 13.103 -4.994 -7.403 1.00 76.06 83 VAL A CA 1
ATOM 600 C C . VAL A 1 83 ? 12.036 -4.704 -8.462 1.00 76.06 83 VAL A C 1
ATOM 602 O O . VAL A 1 83 ? 11.503 -3.604 -8.502 1.00 76.06 83 VAL A O 1
ATOM 605 N N . ILE A 1 84 ? 11.674 -5.699 -9.276 1.00 81.56 84 ILE A N 1
ATOM 606 C CA . ILE A 1 84 ? 10.622 -5.597 -10.299 1.00 81.56 84 ILE A CA 1
ATOM 607 C C . ILE A 1 84 ? 9.244 -6.033 -9.792 1.00 81.56 84 ILE A C 1
ATOM 609 O O . ILE A 1 84 ? 8.316 -6.194 -10.582 1.00 81.56 84 ILE A O 1
ATOM 613 N N . ARG A 1 85 ? 9.107 -6.241 -8.484 1.00 85.12 85 ARG A N 1
ATOM 614 C CA . ARG A 1 85 ? 7.834 -6.538 -7.841 1.00 85.12 85 ARG A CA 1
ATOM 615 C C . ARG A 1 85 ? 7.271 -5.295 -7.176 1.00 85.12 85 ARG A C 1
ATOM 617 O O . ARG A 1 85 ? 7.983 -4.321 -6.899 1.00 85.12 85 ARG A O 1
ATOM 624 N N . ALA A 1 86 ? 5.978 -5.345 -6.922 1.00 87.44 86 ALA A N 1
ATOM 625 C CA . ALA A 1 86 ? 5.289 -4.413 -6.063 1.00 87.44 86 ALA A CA 1
ATOM 626 C C . ALA A 1 86 ? 4.593 -5.174 -4.937 1.00 87.44 86 ALA A C 1
ATOM 628 O O . ALA A 1 86 ? 4.181 -6.323 -5.082 1.00 87.44 86 ALA A O 1
ATOM 629 N N . ASP A 1 87 ? 4.496 -4.495 -3.815 1.00 87.94 87 ASP A N 1
ATOM 630 C CA . ASP A 1 87 ? 3.797 -4.914 -2.621 1.00 87.94 87 ASP A CA 1
ATOM 631 C C . ASP A 1 87 ? 2.746 -3.853 -2.304 1.00 87.94 87 ASP A C 1
ATOM 633 O O . ASP A 1 87 ? 2.972 -2.651 -2.516 1.00 87.94 87 ASP A O 1
ATOM 637 N N . GLY A 1 88 ? 1.577 -4.286 -1.856 1.00 92.19 88 GLY A N 1
ATOM 638 C CA . GLY A 1 88 ? 0.472 -3.378 -1.643 1.00 92.19 88 GLY A CA 1
ATOM 639 C C . GLY A 1 88 ? -0.600 -3.900 -0.712 1.00 92.19 88 GLY A C 1
ATOM 640 O O . GLY A 1 88 ? -0.666 -5.074 -0.348 1.00 92.19 88 GLY A O 1
ATOM 641 N N . GLN A 1 89 ? -1.442 -2.960 -0.303 1.00 95.06 89 GLN A N 1
ATOM 642 C CA . GLN A 1 89 ? -2.499 -3.202 0.657 1.00 95.06 89 GLN A CA 1
ATOM 643 C C . GLN A 1 89 ? -3.720 -2.352 0.313 1.00 95.06 89 GLN A C 1
ATOM 645 O O . GLN A 1 89 ? -3.593 -1.153 0.076 1.00 95.06 89 GLN A O 1
ATOM 650 N N . PHE A 1 90 ? -4.905 -2.955 0.309 1.00 96.69 90 PHE A N 1
ATOM 651 C CA . PHE A 1 90 ? -6.181 -2.246 0.253 1.00 96.69 90 PHE A CA 1
ATOM 652 C C . PHE A 1 90 ? -6.902 -2.456 1.579 1.00 96.69 90 PHE A C 1
ATOM 654 O O . PHE A 1 90 ? -7.099 -3.589 2.009 1.00 96.69 90 PHE A O 1
ATOM 661 N N . TYR A 1 91 ? -7.297 -1.372 2.233 1.00 96.50 91 TYR A N 1
ATOM 662 C CA . TYR A 1 91 ? -8.034 -1.416 3.488 1.00 96.50 91 TYR A CA 1
ATOM 663 C C . TYR A 1 91 ? -9.387 -0.744 3.316 1.00 96.50 91 TYR A C 1
ATOM 665 O O . TYR A 1 91 ? -9.467 0.320 2.710 1.00 96.50 91 TYR A O 1
ATOM 673 N N . LEU A 1 92 ? -10.441 -1.334 3.862 1.00 95.75 92 LEU A N 1
ATOM 674 C CA . LEU A 1 92 ? -11.772 -0.751 3.893 1.00 95.75 92 LEU A CA 1
ATOM 675 C C . LEU A 1 92 ? -12.316 -0.841 5.312 1.00 95.75 92 LEU A C 1
ATOM 677 O O . LEU A 1 92 ? -12.637 -1.921 5.809 1.00 95.75 92 LEU A O 1
ATOM 681 N N . LYS A 1 93 ? -12.402 0.323 5.947 1.00 93.06 93 LYS A N 1
ATOM 682 C CA . LYS A 1 93 ? -13.067 0.495 7.234 1.00 93.06 93 LYS A CA 1
ATOM 683 C C . LYS A 1 93 ? -14.587 0.461 7.057 1.00 93.06 93 LYS A C 1
ATOM 685 O O . LYS A 1 93 ? -15.088 0.971 6.056 1.00 93.06 93 LYS A O 1
ATOM 690 N N . ASP A 1 94 ? -15.292 -0.069 8.054 1.00 91.62 94 ASP A N 1
ATOM 691 C CA . ASP A 1 94 ? -16.757 -0.135 8.107 1.00 91.62 94 ASP A CA 1
ATOM 692 C C . ASP A 1 94 ? -17.376 -0.920 6.924 1.00 91.62 94 ASP A C 1
ATOM 694 O O . ASP A 1 94 ? -18.464 -0.597 6.442 1.00 91.62 94 ASP A O 1
ATOM 698 N N . TRP A 1 95 ? -16.676 -1.951 6.436 1.00 93.56 95 TRP A N 1
ATOM 699 C CA . TRP A 1 95 ? -17.227 -2.912 5.483 1.00 93.56 95 TRP A CA 1
ATOM 700 C C . TRP A 1 95 ? -18.336 -3.729 6.149 1.00 93.56 95 TRP A C 1
ATOM 702 O O . TRP A 1 95 ? -18.187 -4.214 7.261 1.00 93.56 95 TRP A O 1
ATOM 712 N N . ASP A 1 96 ? -19.458 -3.918 5.467 1.00 89.94 96 ASP A N 1
ATOM 713 C CA . ASP A 1 96 ? -20.647 -4.589 6.008 1.00 89.94 96 ASP A CA 1
ATOM 714 C C . ASP A 1 96 ? -20.764 -6.066 5.586 1.00 89.94 96 ASP A C 1
ATOM 716 O O . ASP A 1 96 ? -21.817 -6.685 5.756 1.00 89.94 96 ASP A O 1
ATOM 720 N N . GLY A 1 97 ? -19.702 -6.629 5.001 1.00 90.06 97 GLY A N 1
ATOM 721 C CA . GLY A 1 97 ? -19.696 -7.988 4.460 1.00 90.06 97 GLY A CA 1
ATOM 722 C C . GLY A 1 97 ? -20.351 -8.118 3.080 1.00 90.06 97 GLY A C 1
ATOM 723 O O . GLY A 1 97 ? -20.571 -9.239 2.619 1.00 90.06 97 GLY A O 1
ATOM 724 N N . SER A 1 98 ? -20.702 -7.005 2.424 1.00 92.75 98 SER A N 1
ATOM 725 C CA . SER A 1 98 ? -21.334 -7.033 1.104 1.00 92.75 98 SER A CA 1
ATOM 726 C C . SER A 1 98 ? -20.366 -7.380 -0.030 1.00 92.75 98 SER A C 1
ATOM 728 O O . SER A 1 98 ? -19.196 -6.990 -0.039 1.00 92.75 98 SER A O 1
ATOM 730 N N . ASP A 1 99 ? -20.906 -8.078 -1.030 1.00 96.06 99 ASP A N 1
ATOM 731 C CA . ASP A 1 99 ? -20.297 -8.197 -2.351 1.00 96.06 99 ASP A CA 1
ATOM 732 C C . ASP A 1 99 ? -20.364 -6.855 -3.091 1.00 96.06 99 ASP A C 1
ATOM 734 O O . ASP A 1 99 ? -21.332 -6.097 -2.970 1.00 96.06 99 ASP A O 1
ATOM 738 N N . GLY A 1 100 ? -19.371 -6.593 -3.935 1.00 97.19 100 GLY A N 1
ATOM 739 C CA . GLY A 1 100 ? -19.320 -5.383 -4.741 1.00 97.19 100 GLY A CA 1
ATOM 740 C C . GLY A 1 100 ? -17.909 -5.003 -5.155 1.00 97.19 100 GLY A C 1
ATOM 741 O O . GLY A 1 100 ? -16.937 -5.693 -4.851 1.00 97.19 100 GLY A O 1
ATOM 742 N N . THR A 1 101 ? -17.815 -3.878 -5.858 1.00 97.94 101 THR A N 1
ATOM 743 C CA . THR A 1 101 ? -16.541 -3.237 -6.182 1.00 97.94 101 THR A CA 1
ATOM 744 C C . THR A 1 101 ? -16.354 -2.030 -5.275 1.00 97.94 101 THR A C 1
ATOM 746 O O . THR A 1 101 ? -17.220 -1.153 -5.212 1.00 97.94 101 THR A O 1
ATOM 749 N N . PHE A 1 102 ? -15.219 -1.986 -4.589 1.00 98.00 102 PHE A N 1
ATOM 750 C CA . PHE A 1 102 ? -14.854 -0.919 -3.667 1.00 98.00 102 PHE A CA 1
ATOM 751 C C . PHE A 1 102 ? -13.652 -0.177 -4.231 1.00 98.00 102 PHE A C 1
ATOM 753 O O . PHE A 1 102 ? -12.654 -0.808 -4.570 1.00 98.00 102 PHE A O 1
ATOM 760 N N . THR A 1 103 ? -13.744 1.148 -4.335 1.00 97.50 103 THR A N 1
ATOM 761 C CA . THR A 1 103 ? -12.788 1.971 -5.088 1.00 97.50 103 THR A CA 1
ATOM 762 C C . THR A 1 103 ? -12.292 3.137 -4.243 1.00 97.50 103 THR A C 1
ATOM 764 O O . THR A 1 103 ? -13.094 3.830 -3.612 1.00 97.50 103 THR A O 1
ATOM 767 N N . THR A 1 104 ? -10.983 3.403 -4.254 1.00 95.88 104 THR A N 1
ATOM 768 C CA . THR A 1 104 ? -10.412 4.562 -3.556 1.00 95.88 104 THR A CA 1
ATOM 769 C C . THR A 1 104 ? -10.965 5.876 -4.088 1.00 95.88 104 THR A C 1
ATOM 771 O O . THR A 1 104 ? -11.335 5.985 -5.257 1.00 95.88 104 THR A O 1
ATOM 774 N N . ASN A 1 105 ? -11.056 6.884 -3.217 1.00 91.25 105 ASN A N 1
ATOM 775 C CA . ASN A 1 105 ? -11.676 8.187 -3.499 1.00 91.25 105 ASN A CA 1
ATOM 776 C C . ASN A 1 105 ? -13.185 8.134 -3.844 1.00 91.25 105 ASN A C 1
ATOM 778 O O . ASN A 1 105 ? -13.782 9.178 -4.113 1.00 91.25 105 ASN A O 1
ATOM 782 N N . VAL A 1 106 ? -13.817 6.953 -3.819 1.00 95.50 106 VAL A N 1
ATOM 783 C CA . VAL A 1 106 ? -15.250 6.756 -4.105 1.00 95.50 106 VAL A CA 1
ATOM 784 C C . VAL A 1 106 ? -15.948 6.084 -2.927 1.00 95.50 106 VAL A C 1
ATOM 786 O O . VAL A 1 106 ? -16.949 6.597 -2.429 1.00 95.50 106 VAL A O 1
ATOM 789 N N . THR A 1 107 ? -15.423 4.950 -2.467 1.00 95.81 107 THR A N 1
ATOM 790 C CA . THR A 1 107 ? -15.944 4.208 -1.321 1.00 95.81 107 THR A CA 1
ATOM 791 C C . THR A 1 107 ? -15.433 4.840 -0.022 1.00 95.81 107 THR A C 1
ATOM 793 O O . THR A 1 107 ? -14.222 4.900 0.191 1.00 95.81 107 THR A O 1
ATOM 796 N N . PRO A 1 108 ? -16.312 5.307 0.882 1.00 92.69 108 PRO A N 1
ATOM 797 C CA . PRO A 1 108 ? -15.886 5.819 2.182 1.00 92.69 108 PRO A CA 1
ATOM 798 C C . PRO A 1 108 ? -15.109 4.766 2.980 1.00 92.69 108 PRO A C 1
ATOM 800 O O . PRO A 1 108 ? -15.449 3.590 2.945 1.00 92.69 108 PRO A O 1
ATOM 803 N N . GLY A 1 109 ? -14.067 5.190 3.697 1.00 91.19 109 GLY A N 1
ATOM 804 C CA . GLY A 1 109 ? -13.254 4.292 4.526 1.00 91.19 109 GLY A CA 1
ATOM 805 C C . GLY A 1 109 ? -12.170 3.514 3.772 1.00 91.19 109 GLY A C 1
ATOM 806 O O . GLY A 1 109 ? -11.350 2.867 4.423 1.00 91.19 109 GLY A O 1
ATOM 807 N N . SER A 1 110 ? -12.115 3.600 2.436 1.00 95.06 110 SER A N 1
ATOM 808 C CA . SER A 1 110 ? -11.064 2.964 1.638 1.00 95.06 110 SER A CA 1
ATOM 809 C C . SER A 1 110 ? -9.703 3.636 1.845 1.00 95.06 110 SER A C 1
ATOM 811 O O . SER A 1 110 ? -9.605 4.866 1.796 1.00 95.06 110 SER A O 1
ATOM 813 N N . ARG A 1 111 ? -8.647 2.839 1.981 1.00 95.06 111 ARG A N 1
ATOM 814 C CA . ARG A 1 111 ? -7.248 3.268 1.960 1.00 95.06 111 ARG A CA 1
ATOM 815 C C . ARG A 1 111 ? -6.433 2.325 1.098 1.00 95.06 111 ARG A C 1
ATOM 817 O O . ARG A 1 111 ? -6.777 1.152 0.959 1.00 95.06 111 ARG A O 1
ATOM 824 N N . PHE A 1 112 ? -5.327 2.821 0.568 1.00 95.75 112 PHE A N 1
ATOM 825 C CA . PHE A 1 112 ? -4.480 2.035 -0.311 1.00 95.75 112 PHE A CA 1
ATOM 826 C C . PHE A 1 112 ? -3.001 2.309 -0.085 1.00 95.75 112 PHE A C 1
ATOM 828 O O . PHE A 1 112 ? -2.595 3.423 0.248 1.00 95.75 112 PHE A O 1
ATOM 835 N N . LEU A 1 113 ? -2.209 1.261 -0.255 1.00 93.56 113 LEU A N 1
ATOM 836 C CA . LEU A 1 113 ? -0.762 1.283 -0.222 1.00 93.56 113 LEU A CA 1
ATOM 837 C C . LEU A 1 113 ? -0.238 0.604 -1.481 1.00 93.56 113 LEU A C 1
ATOM 839 O O . LEU A 1 113 ? -0.633 -0.523 -1.777 1.00 93.56 113 LEU A O 1
ATOM 843 N N . LEU A 1 114 ? 0.692 1.256 -2.175 1.00 91.25 114 LEU A N 1
ATOM 844 C CA . LEU A 1 114 ? 1.473 0.633 -3.239 1.00 91.25 114 LEU A CA 1
ATOM 845 C C . LEU A 1 114 ? 2.940 1.038 -3.140 1.00 91.25 114 LEU A C 1
ATOM 847 O O . LEU A 1 114 ? 3.303 2.218 -3.219 1.00 91.25 114 LEU A O 1
ATOM 851 N N . HIS A 1 115 ? 3.796 0.032 -3.006 1.00 84.81 115 HIS A N 1
ATOM 852 C CA . HIS A 1 115 ? 5.231 0.184 -2.877 1.00 84.81 115 HIS A CA 1
ATOM 853 C C . HIS A 1 115 ? 5.969 -0.758 -3.836 1.00 84.81 115 HIS A C 1
ATOM 855 O O . HIS A 1 115 ? 5.693 -1.948 -3.902 1.00 84.81 115 HIS A O 1
ATOM 861 N N . SER A 1 116 ? 6.979 -0.244 -4.540 1.00 76.31 116 SER A N 1
ATOM 862 C CA . SER A 1 116 ? 7.926 -1.055 -5.311 1.00 76.31 116 SER A CA 1
ATOM 863 C C . SER A 1 116 ? 9.351 -0.562 -5.054 1.00 76.31 116 SER A C 1
ATOM 865 O O . SER A 1 116 ? 9.560 0.654 -5.042 1.00 76.31 116 SER A O 1
ATOM 867 N N . PRO A 1 117 ? 10.352 -1.446 -4.886 1.00 66.88 117 PRO A N 1
ATOM 868 C CA . PRO A 1 117 ? 11.741 -1.014 -4.752 1.00 66.88 117 PRO A CA 1
ATOM 869 C C . PRO A 1 117 ? 12.306 -0.313 -6.003 1.00 66.88 117 PRO A C 1
ATOM 871 O O . PRO A 1 117 ? 13.228 0.489 -5.863 1.00 66.88 117 PRO A O 1
ATOM 874 N N . LEU A 1 118 ? 11.775 -0.575 -7.209 1.00 68.31 118 LEU A N 1
ATOM 875 C CA . LEU A 1 118 ? 12.190 0.110 -8.447 1.00 68.31 118 LEU A CA 1
ATOM 876 C C . LEU A 1 118 ? 11.565 1.501 -8.597 1.00 68.31 118 LEU A C 1
ATOM 878 O O . LEU A 1 118 ? 12.216 2.418 -9.092 1.00 68.31 118 LEU A O 1
ATOM 882 N N . ILE A 1 119 ? 10.298 1.635 -8.203 1.00 61.84 119 ILE A N 1
ATOM 883 C CA . ILE A 1 119 ? 9.465 2.814 -8.486 1.00 61.84 119 ILE A CA 1
ATOM 884 C C . ILE A 1 119 ? 9.208 3.653 -7.223 1.00 61.84 119 ILE A C 1
ATOM 886 O O . ILE A 1 119 ? 8.472 4.614 -7.286 1.00 61.84 119 ILE A O 1
ATOM 890 N N . GLU A 1 120 ? 9.782 3.279 -6.076 1.00 62.72 120 GLU A N 1
ATOM 891 C CA . GLU A 1 120 ? 9.706 3.919 -4.747 1.00 62.72 120 GLU A CA 1
ATOM 892 C C . GLU A 1 120 ? 8.409 4.705 -4.414 1.00 62.72 120 GLU A C 1
ATOM 894 O O . GLU A 1 120 ? 8.222 5.833 -4.853 1.00 62.72 120 GLU A O 1
ATOM 899 N N . ARG A 1 121 ? 7.604 4.194 -3.463 1.00 70.25 121 ARG A N 1
ATOM 900 C CA . ARG A 1 121 ? 6.527 4.938 -2.754 1.00 70.25 121 ARG A CA 1
ATOM 901 C C . ARG A 1 121 ? 5.504 5.641 -3.672 1.00 70.25 121 ARG A C 1
ATOM 903 O O . ARG A 1 121 ? 5.458 6.868 -3.721 1.00 70.25 121 ARG A O 1
ATOM 910 N N . VAL A 1 122 ? 4.652 4.858 -4.338 1.00 77.56 122 VAL A N 1
ATOM 911 C CA . VAL A 1 122 ? 3.642 5.379 -5.281 1.00 77.56 122 VAL A CA 1
ATOM 912 C C . VAL A 1 122 ? 2.417 5.935 -4.544 1.00 77.56 122 VAL A C 1
ATOM 914 O O . VAL A 1 122 ? 2.075 7.099 -4.720 1.00 77.56 122 VAL A O 1
ATOM 917 N N . GLU A 1 123 ? 1.797 5.133 -3.675 1.00 88.69 123 GLU A N 1
ATOM 918 C CA . GLU A 1 123 ? 0.626 5.518 -2.869 1.00 88.69 123 GLU A CA 1
ATOM 919 C C . GLU A 1 123 ? 0.918 5.148 -1.420 1.00 88.69 123 GLU A C 1
ATOM 921 O O . GLU A 1 123 ? 0.802 3.980 -1.056 1.00 88.69 123 GLU A O 1
ATOM 926 N N . ILE A 1 124 ? 1.425 6.080 -0.609 1.00 87.81 124 ILE A N 1
ATOM 927 C CA . ILE A 1 124 ? 1.838 5.750 0.760 1.00 87.81 124 ILE A CA 1
ATOM 928 C C . ILE A 1 124 ? 1.960 6.988 1.644 1.00 87.81 124 ILE A C 1
ATOM 930 O O . ILE A 1 124 ? 2.616 7.967 1.280 1.00 87.81 124 ILE A O 1
ATOM 934 N N . ASP A 1 125 ? 1.408 6.910 2.850 1.00 89.75 125 ASP A N 1
ATOM 935 C CA . ASP A 1 125 ? 1.625 7.924 3.875 1.00 89.75 125 ASP A CA 1
ATOM 936 C C . ASP A 1 125 ? 2.878 7.567 4.677 1.00 89.75 125 ASP A C 1
ATOM 938 O O . ASP A 1 125 ? 3.024 6.457 5.194 1.00 89.75 125 ASP A O 1
ATOM 942 N N . THR A 1 126 ? 3.809 8.516 4.785 1.00 87.75 126 THR A N 1
ATOM 943 C CA . THR A 1 126 ? 5.021 8.350 5.597 1.00 87.75 126 THR A CA 1
ATOM 944 C C . THR A 1 126 ? 4.855 9.031 6.947 1.00 87.75 126 THR A C 1
ATOM 946 O O . THR A 1 126 ? 4.687 10.245 7.021 1.00 87.75 126 THR A O 1
ATOM 949 N N . TRP A 1 127 ? 5.013 8.250 8.006 1.00 88.31 127 TRP A N 1
ATOM 950 C CA . TRP A 1 127 ? 4.988 8.675 9.401 1.00 88.31 127 TRP A CA 1
ATOM 951 C C . TRP A 1 127 ? 6.321 8.372 10.070 1.00 88.31 127 TRP A C 1
ATOM 953 O O . TRP A 1 127 ? 7.060 7.497 9.615 1.00 88.31 127 TRP A O 1
ATOM 963 N N . ARG A 1 128 ? 6.678 9.099 11.130 1.00 85.19 128 ARG A N 1
ATOM 964 C CA . ARG A 1 128 ? 8.015 9.012 11.727 1.00 85.19 128 ARG A CA 1
ATOM 965 C C . ARG A 1 128 ? 7.980 9.019 13.241 1.00 85.19 128 ARG A C 1
ATOM 967 O O . ARG A 1 128 ? 7.333 9.877 13.828 1.00 85.19 128 ARG A O 1
ATOM 974 N N . ALA A 1 129 ? 8.743 8.109 13.839 1.00 81.00 129 ALA A N 1
ATOM 975 C CA . ALA A 1 129 ? 8.973 8.099 15.277 1.00 81.00 129 ALA A CA 1
ATOM 976 C C . ALA A 1 129 ? 9.924 9.235 15.688 1.00 81.00 129 ALA A C 1
ATOM 978 O O . ALA A 1 129 ? 10.939 9.481 15.028 1.00 81.00 129 ALA A O 1
ATOM 979 N N . GLU A 1 130 ? 9.608 9.909 16.786 1.00 73.69 130 GLU A N 1
ATOM 980 C CA . GLU A 1 130 ? 10.300 11.113 17.256 1.00 73.69 130 GLU A CA 1
ATOM 981 C C . GLU A 1 130 ? 11.567 10.820 18.066 1.00 73.69 130 GLU A C 1
ATOM 983 O O . GLU A 1 130 ? 12.535 11.587 17.997 1.00 73.69 130 GLU A O 1
ATOM 988 N N . GLY A 1 131 ? 11.600 9.675 18.747 1.00 66.56 131 GLY A N 1
ATOM 989 C CA . GLY A 1 131 ? 12.715 9.199 19.567 1.00 66.56 131 GLY A CA 1
ATOM 990 C C . GLY A 1 131 ? 13.076 7.735 19.289 1.00 66.56 131 GLY A C 1
ATOM 991 O O . GLY A 1 131 ? 12.646 7.165 18.277 1.00 66.56 131 GLY A O 1
ATOM 992 N N . PRO A 1 132 ? 13.887 7.112 20.164 1.00 59.91 132 PRO A N 1
ATOM 993 C CA . PRO A 1 132 ? 14.110 5.676 20.146 1.00 59.91 132 PRO A CA 1
ATOM 994 C C . PRO A 1 132 ? 12.771 4.932 20.179 1.00 59.91 132 PRO A C 1
ATOM 996 O O . PRO A 1 132 ? 11.865 5.252 20.945 1.00 59.91 132 PRO A O 1
ATOM 999 N N . SER A 1 133 ? 12.650 3.939 19.311 1.00 57.28 133 SER A N 1
ATOM 1000 C CA . SER A 1 133 ? 11.536 3.001 19.297 1.00 57.28 133 SER A CA 1
ATOM 1001 C C . SER A 1 133 ? 12.159 1.620 19.386 1.00 57.28 133 SER A C 1
ATOM 1003 O O . SER A 1 133 ? 13.048 1.295 18.592 1.00 57.28 133 SER A O 1
ATOM 1005 N N . ASP A 1 134 ? 11.696 0.808 20.327 1.00 56.25 134 ASP A N 1
ATOM 1006 C CA . ASP A 1 134 ? 12.216 -0.546 20.545 1.00 56.25 134 ASP A CA 1
ATOM 1007 C C . ASP A 1 134 ? 11.315 -1.622 19.919 1.00 56.25 134 ASP A C 1
ATOM 1009 O O . ASP A 1 134 ? 11.633 -2.810 19.941 1.00 56.25 134 ASP A O 1
ATOM 1013 N N . HIS A 1 135 ? 10.229 -1.209 19.262 1.00 59.03 135 HIS A N 1
ATOM 1014 C CA . HIS A 1 135 ? 9.267 -2.106 18.634 1.00 59.03 135 HIS A CA 1
ATOM 1015 C C . HIS A 1 135 ? 9.560 -2.207 17.125 1.00 59.03 135 HIS A C 1
ATOM 1017 O O . HIS A 1 135 ? 9.452 -1.233 16.379 1.00 59.03 135 HIS A O 1
ATOM 1023 N N . GLY A 1 136 ? 10.018 -3.377 16.662 1.00 46.75 136 GLY A N 1
ATOM 1024 C CA . GLY A 1 136 ? 9.880 -3.778 15.254 1.00 46.75 136 GLY A CA 1
ATOM 1025 C C . GLY A 1 136 ? 11.053 -3.655 14.268 1.00 46.75 136 GLY A C 1
ATOM 1026 O O . GLY A 1 136 ? 10.844 -4.045 13.133 1.00 46.75 136 GLY A O 1
ATOM 1027 N N . THR A 1 137 ? 12.247 -3.138 14.608 1.00 44.09 137 THR A N 1
ATOM 1028 C CA . THR A 1 137 ? 13.528 -3.249 13.830 1.00 44.09 137 THR A CA 1
ATOM 1029 C C . THR A 1 137 ? 14.611 -2.288 14.363 1.00 44.09 137 THR A C 1
ATOM 1031 O O . THR A 1 137 ? 14.308 -1.412 15.174 1.00 44.09 137 THR A O 1
ATOM 1034 N N . LEU A 1 138 ? 15.874 -2.497 13.935 1.00 45.06 138 LEU A N 1
ATOM 1035 C CA . LEU A 1 138 ? 17.117 -1.839 14.387 1.00 45.06 138 LEU A CA 1
ATOM 1036 C C . LEU A 1 138 ? 16.964 -0.335 14.664 1.00 45.06 138 LEU A C 1
ATOM 1038 O O . LEU A 1 138 ? 16.447 0.433 13.854 1.00 45.06 138 LEU A O 1
ATOM 1042 N N . THR A 1 139 ? 17.464 0.064 15.829 1.00 44.06 139 THR A N 1
ATOM 1043 C CA . THR A 1 139 ? 17.406 1.413 16.383 1.00 44.06 139 THR A CA 1
ATOM 1044 C C . THR A 1 139 ? 18.030 2.447 15.446 1.00 44.06 139 THR A C 1
ATOM 1046 O O . THR A 1 139 ? 19.226 2.437 15.151 1.00 44.06 139 THR A O 1
ATOM 1049 N N . GLY A 1 140 ? 17.203 3.389 15.002 1.00 49.34 140 GLY A N 1
ATOM 1050 C CA . GLY A 1 140 ? 17.671 4.639 14.426 1.00 49.34 140 GLY A CA 1
ATOM 1051 C C . GLY A 1 140 ? 18.363 5.491 15.493 1.00 49.34 140 GLY A C 1
ATOM 1052 O O . GLY A 1 140 ? 17.874 5.593 16.613 1.00 49.34 140 GLY A O 1
ATOM 1053 N N . LEU A 1 141 ? 19.496 6.119 15.165 1.00 48.81 141 LEU A N 1
ATOM 1054 C CA . LEU A 1 141 ? 20.334 6.874 16.116 1.00 48.81 141 LEU A CA 1
ATOM 1055 C C . LEU A 1 141 ? 19.723 8.219 16.585 1.00 48.81 141 LEU A C 1
ATOM 1057 O O . LEU A 1 141 ? 20.430 9.019 17.190 1.00 48.81 141 LEU A O 1
ATOM 1061 N N . GLY A 1 142 ? 18.450 8.498 16.275 1.00 50.19 142 GLY A N 1
ATOM 1062 C CA . GLY A 1 142 ? 17.655 9.617 16.815 1.00 50.19 142 GLY A CA 1
ATOM 1063 C C . GLY A 1 142 ? 18.041 11.039 16.377 1.00 50.19 142 GLY A C 1
ATOM 1064 O O . GLY A 1 142 ? 17.230 11.951 16.491 1.00 50.19 142 GLY A O 1
ATOM 1065 N N . ASN A 1 143 ? 19.240 11.256 15.827 1.00 53.56 143 ASN A N 1
ATOM 1066 C CA . ASN A 1 143 ? 19.812 12.605 15.706 1.00 53.56 143 ASN A CA 1
ATOM 1067 C C . ASN A 1 143 ? 19.462 13.349 14.402 1.00 53.56 143 ASN A C 1
ATOM 1069 O O . ASN A 1 143 ? 19.535 14.576 14.352 1.00 53.56 143 ASN A O 1
ATOM 1073 N N . ALA A 1 144 ? 19.078 12.637 13.338 1.00 57.25 144 ALA A N 1
ATOM 1074 C CA . ALA A 1 144 ? 18.603 13.229 12.084 1.00 57.25 144 ALA A CA 1
ATOM 1075 C C . ALA A 1 144 ? 17.295 12.570 11.623 1.00 57.25 144 ALA A C 1
ATOM 1077 O O . ALA A 1 144 ? 17.100 11.376 11.811 1.00 57.25 144 ALA A O 1
ATOM 1078 N N . ILE A 1 145 ? 16.417 13.309 10.934 1.00 58.34 145 ILE A N 1
ATOM 1079 C CA . ILE A 1 145 ? 15.125 12.785 10.425 1.00 58.34 145 ILE A CA 1
ATOM 1080 C C . ILE A 1 145 ? 15.314 11.577 9.507 1.00 58.34 145 ILE A C 1
ATOM 1082 O O . ILE A 1 145 ? 14.504 10.655 9.491 1.00 58.34 145 ILE A O 1
ATOM 1086 N N . SER A 1 146 ? 16.388 11.561 8.719 1.00 54.72 146 SER A N 1
ATOM 1087 C CA . SER A 1 146 ? 16.739 10.417 7.874 1.00 54.72 146 SER A CA 1
ATOM 1088 C C . SER A 1 146 ? 17.117 9.168 8.678 1.00 54.72 146 SER A C 1
ATOM 1090 O O . SER A 1 146 ? 17.043 8.074 8.133 1.00 54.72 146 SER A O 1
ATOM 1092 N N . GLN A 1 147 ? 17.491 9.335 9.948 1.00 57.75 147 GLN A N 1
ATOM 1093 C CA . GLN A 1 147 ? 17.848 8.281 10.897 1.00 57.75 147 GLN A CA 1
ATOM 1094 C C . GLN A 1 147 ? 16.683 7.900 11.823 1.00 57.75 147 GLN A C 1
ATOM 1096 O O . GLN A 1 147 ? 16.843 6.983 12.618 1.00 57.75 147 GLN A O 1
ATOM 1101 N N . ARG A 1 148 ? 15.534 8.588 11.755 1.00 70.38 148 ARG A N 1
ATOM 1102 C CA . ARG A 1 148 ? 14.316 8.234 12.502 1.00 70.38 148 ARG A CA 1
ATOM 1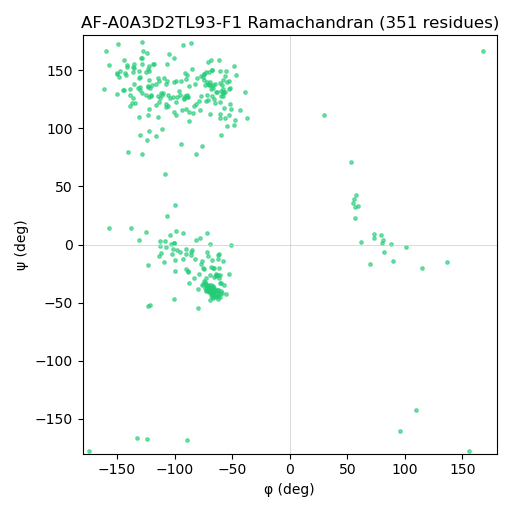103 C C . ARG A 1 148 ? 13.563 7.109 11.792 1.00 70.38 148 ARG A C 1
ATOM 1105 O O . ARG A 1 148 ? 13.504 7.104 10.558 1.00 70.38 148 ARG A O 1
ATOM 1112 N N . LYS A 1 149 ? 12.969 6.192 12.567 1.00 77.12 149 LYS A N 1
ATOM 1113 C CA . LYS A 1 149 ? 12.136 5.106 12.031 1.00 77.12 149 LYS A CA 1
ATOM 1114 C C . LYS A 1 149 ? 10.942 5.677 11.272 1.00 77.12 149 LYS A C 1
ATOM 1116 O O . LYS A 1 149 ? 10.323 6.640 11.724 1.00 77.12 149 LYS A O 1
ATOM 1121 N N . LYS A 1 150 ? 10.624 5.066 10.134 1.00 81.81 150 LYS A N 1
ATOM 1122 C CA . LYS A 1 150 ? 9.485 5.406 9.286 1.00 81.81 150 LYS A CA 1
ATOM 1123 C C . LYS A 1 150 ? 8.452 4.297 9.337 1.00 81.81 150 LYS A C 1
ATOM 1125 O O . LYS A 1 150 ? 8.793 3.152 9.053 1.00 81.81 150 LYS A O 1
ATOM 1130 N N . PHE A 1 151 ? 7.210 4.666 9.600 1.00 85.56 151 PHE A N 1
ATOM 1131 C CA . PHE A 1 151 ? 6.052 3.830 9.327 1.00 85.56 151 PHE A CA 1
ATOM 1132 C C . PHE A 1 151 ? 5.485 4.253 7.983 1.00 85.56 151 PHE A C 1
ATOM 1134 O O . PHE A 1 151 ? 5.336 5.444 7.706 1.00 85.56 151 PHE A O 1
ATOM 1141 N N . LEU A 1 152 ? 5.223 3.276 7.132 1.00 87.88 152 LEU A N 1
ATOM 1142 C CA . LEU A 1 152 ? 4.661 3.501 5.816 1.00 87.88 152 LEU A CA 1
ATOM 1143 C C . LEU A 1 152 ? 3.270 2.876 5.808 1.00 87.88 152 LEU A C 1
ATOM 1145 O O . LEU A 1 152 ? 3.157 1.659 5.918 1.00 87.88 152 LEU A O 1
ATOM 1149 N N . LEU A 1 153 ? 2.234 3.712 5.775 1.00 92.25 153 LEU A N 1
ATOM 1150 C CA . LEU A 1 153 ? 0.845 3.311 6.011 1.00 92.25 153 LEU A CA 1
ATOM 1151 C C . LEU A 1 153 ? -0.032 3.565 4.775 1.00 92.25 153 LEU A C 1
ATOM 1153 O O . LEU A 1 153 ? 0.303 4.444 3.972 1.00 92.25 153 LEU A O 1
ATOM 1157 N N . PRO A 1 154 ? -1.152 2.831 4.612 1.00 93.94 154 PRO A N 1
ATOM 1158 C CA . PRO A 1 154 ? -2.100 3.081 3.535 1.00 93.94 154 PRO A CA 1
ATOM 1159 C C . PRO A 1 154 ? -2.675 4.496 3.621 1.00 93.94 154 PRO A C 1
ATOM 1161 O O . PRO A 1 154 ? -3.124 4.927 4.687 1.00 93.94 154 PRO A O 1
ATOM 1164 N N . THR A 1 155 ? -2.683 5.196 2.490 1.00 91.75 155 THR A N 1
ATOM 1165 C CA . THR A 1 155 ? -3.226 6.552 2.374 1.00 91.75 155 THR A CA 1
ATOM 1166 C C . THR A 1 155 ? -4.712 6.514 2.030 1.00 91.75 155 THR A C 1
ATOM 1168 O O . THR A 1 155 ? -5.175 5.621 1.317 1.00 91.75 155 THR A O 1
ATOM 1171 N N . ASN A 1 156 ? -5.477 7.480 2.538 1.00 88.19 156 ASN A N 1
ATOM 1172 C CA . ASN A 1 156 ? -6.895 7.661 2.206 1.00 88.19 156 ASN A CA 1
ATOM 1173 C C . ASN A 1 156 ? -7.117 8.595 0.996 1.00 88.19 156 ASN A C 1
ATOM 1175 O O . ASN A 1 156 ? -8.256 8.771 0.569 1.00 88.19 156 ASN A O 1
ATOM 1179 N N . SER A 1 157 ? -6.048 9.188 0.454 1.00 87.06 157 SER A N 1
ATOM 1180 C CA . SER A 1 157 ? -6.089 10.165 -0.636 1.00 87.06 157 SER A CA 1
ATOM 1181 C C . SER A 1 157 ? -5.136 9.736 -1.747 1.00 87.06 157 SER A C 1
ATOM 1183 O O . SER A 1 157 ? -4.031 10.267 -1.869 1.00 87.06 157 SER A O 1
ATOM 1185 N N . THR A 1 158 ? -5.563 8.770 -2.559 1.00 90.94 158 THR A N 1
ATOM 1186 C CA . THR A 1 158 ? -4.726 8.244 -3.643 1.00 90.94 158 THR A CA 1
ATOM 1187 C C . THR A 1 158 ? -4.655 9.204 -4.824 1.00 90.94 158 THR A C 1
ATOM 1189 O O . THR A 1 158 ? -5.658 9.831 -5.175 1.00 90.94 158 THR A O 1
ATOM 1192 N N . TYR A 1 159 ? -3.498 9.275 -5.483 1.00 91.50 159 TYR A N 1
ATOM 1193 C CA . TYR A 1 159 ? -3.368 9.967 -6.769 1.00 91.50 159 TYR A CA 1
ATOM 1194 C C . TYR A 1 159 ? -4.067 9.195 -7.891 1.00 91.50 159 TYR A C 1
ATOM 1196 O O . TYR A 1 159 ? -4.707 9.786 -8.761 1.00 91.50 159 TYR A O 1
ATOM 1204 N N . GLY A 1 160 ? -3.934 7.870 -7.863 1.00 92.38 160 GLY A N 1
ATOM 1205 C CA . GLY A 1 160 ? -4.593 6.949 -8.771 1.00 92.38 160 GLY A CA 1
ATOM 1206 C C . GLY A 1 160 ? -5.958 6.497 -8.261 1.00 92.38 160 GLY A C 1
ATOM 1207 O O . GLY A 1 160 ? -6.50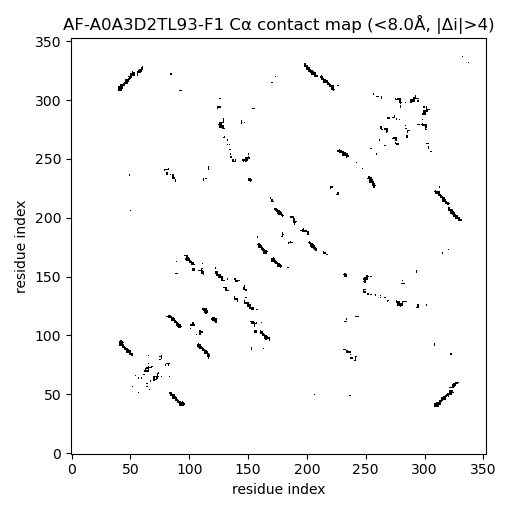3 7.016 -7.282 1.00 92.38 160 GLY A O 1
ATOM 1208 N N . SER A 1 161 ? -6.501 5.480 -8.923 1.00 95.12 161 SER A N 1
ATOM 1209 C CA . SER A 1 161 ? -7.731 4.801 -8.518 1.00 95.12 161 SER A CA 1
ATOM 1210 C C . SER A 1 161 ? -7.446 3.318 -8.333 1.00 95.12 161 SER A C 1
ATOM 1212 O O . SER A 1 161 ? -7.144 2.629 -9.304 1.00 95.12 161 SER A O 1
ATOM 1214 N N . ALA A 1 162 ? -7.503 2.842 -7.088 1.00 97.12 162 ALA A N 1
ATOM 1215 C CA . ALA A 1 162 ? -7.412 1.425 -6.752 1.00 97.12 162 ALA A CA 1
ATOM 1216 C C . ALA A 1 162 ? -8.815 0.868 -6.528 1.00 97.12 162 ALA A C 1
ATOM 1218 O O . ALA A 1 162 ? -9.644 1.537 -5.913 1.00 97.12 162 ALA A O 1
ATOM 1219 N N . SER A 1 163 ? -9.080 -0.349 -6.991 1.00 97.56 163 SER A N 1
ATOM 1220 C CA . SER A 1 163 ? -10.332 -1.054 -6.738 1.00 97.56 163 SER A CA 1
ATOM 1221 C C . SER A 1 163 ? -10.093 -2.510 -6.376 1.00 97.56 163 SER A C 1
ATOM 1223 O O . SER A 1 163 ? -9.169 -3.141 -6.882 1.00 97.56 163 SER A O 1
ATOM 1225 N N . ILE A 1 164 ? -10.975 -3.049 -5.544 1.00 97.88 164 ILE A N 1
ATOM 1226 C CA . ILE A 1 164 ? -11.107 -4.488 -5.312 1.00 97.88 164 ILE A CA 1
ATOM 1227 C C . ILE A 1 164 ? -12.536 -4.918 -5.618 1.00 97.88 164 ILE A C 1
ATOM 1229 O O . ILE A 1 164 ? -13.463 -4.122 -5.455 1.00 97.88 164 ILE A O 1
ATOM 1233 N N . THR A 1 165 ? -12.727 -6.169 -6.032 1.00 97.69 165 THR A N 1
ATOM 1234 C CA . THR A 1 165 ? -14.065 -6.749 -6.207 1.00 97.69 165 THR A CA 1
ATOM 1235 C C . THR A 1 165 ? -14.224 -7.994 -5.351 1.00 97.69 165 THR A C 1
ATOM 1237 O O . THR A 1 165 ? -13.411 -8.913 -5.446 1.00 97.69 165 THR A O 1
ATOM 1240 N N . ILE A 1 166 ? -15.290 -8.018 -4.551 1.00 96.75 166 ILE A N 1
ATOM 1241 C CA . ILE A 1 166 ? -15.747 -9.180 -3.791 1.00 96.75 166 ILE A CA 1
ATOM 1242 C C . ILE A 1 166 ? -17.001 -9.738 -4.468 1.00 96.75 166 ILE A C 1
ATOM 1244 O O . ILE A 1 166 ? -17.944 -8.990 -4.737 1.00 96.75 166 ILE A O 1
ATOM 1248 N N . ALA A 1 167 ? -17.020 -11.037 -4.745 1.00 95.19 167 ALA A N 1
ATOM 1249 C CA . ALA A 1 167 ? -18.178 -11.729 -5.292 1.00 95.19 167 ALA A CA 1
ATOM 1250 C C . ALA A 1 167 ? -18.359 -13.086 -4.611 1.00 95.19 167 ALA A C 1
ATOM 1252 O O . ALA A 1 167 ? -17.439 -13.898 -4.562 1.00 95.19 167 ALA A O 1
ATOM 1253 N N . ASN A 1 168 ? -19.571 -13.352 -4.129 1.00 92.19 168 ASN A N 1
ATOM 1254 C CA . ASN A 1 168 ? -19.909 -14.514 -3.312 1.00 92.19 168 ASN A CA 1
ATOM 1255 C C . ASN A 1 168 ? -19.026 -14.642 -2.055 1.00 92.19 168 ASN A C 1
ATOM 1257 O O . ASN A 1 168 ? -18.680 -15.753 -1.657 1.00 92.19 168 ASN A O 1
ATOM 1261 N N . GLY A 1 169 ? -18.653 -13.516 -1.441 1.00 88.31 169 GLY A N 1
ATOM 1262 C CA . GLY A 1 169 ? -17.775 -13.475 -0.269 1.00 88.31 169 GLY A CA 1
ATOM 1263 C C . GLY A 1 169 ? -16.298 -13.771 -0.553 1.00 88.31 169 GLY A C 1
ATOM 1264 O O . GLY A 1 169 ? -15.523 -13.914 0.391 1.00 88.31 169 GLY A O 1
ATOM 1265 N N . GLU A 1 170 ? -15.891 -13.861 -1.822 1.00 93.62 170 GLU A N 1
ATOM 1266 C CA . GLU A 1 170 ? -14.505 -14.102 -2.231 1.00 93.62 170 GLU A CA 1
ATOM 1267 C C . GLU A 1 170 ? -13.930 -12.893 -2.973 1.00 93.62 170 GLU A C 1
ATOM 1269 O O . GLU A 1 170 ? -14.627 -12.239 -3.748 1.00 93.62 170 GLU A O 1
ATOM 1274 N N . LEU A 1 171 ? -12.643 -12.608 -2.764 1.00 95.62 171 LEU A N 1
ATOM 1275 C CA . LEU A 1 171 ? -11.911 -11.625 -3.557 1.00 95.62 171 LEU A CA 1
ATOM 1276 C C . LEU A 1 171 ? -11.687 -12.171 -4.970 1.00 95.62 171 LEU A C 1
ATOM 1278 O O . LEU A 1 171 ? -11.119 -13.248 -5.136 1.00 95.62 171 LEU A O 1
ATOM 1282 N N . THR A 1 172 ? -12.118 -11.422 -5.983 1.00 95.56 172 THR A N 1
ATOM 1283 C CA . THR A 1 172 ? -12.047 -11.854 -7.389 1.00 95.56 172 THR A CA 1
ATOM 1284 C C . THR A 1 172 ? -11.276 -10.907 -8.294 1.00 95.56 172 THR A C 1
ATOM 1286 O O . THR A 1 172 ? -10.930 -11.295 -9.406 1.00 95.56 172 THR A O 1
ATOM 1289 N N . ASP A 1 173 ? -11.052 -9.662 -7.870 1.00 97.19 173 ASP A N 1
ATOM 1290 C CA . ASP A 1 173 ? -10.298 -8.686 -8.655 1.00 97.19 173 ASP A CA 1
ATOM 1291 C C . ASP A 1 173 ? -9.569 -7.675 -7.764 1.00 97.19 173 ASP A C 1
ATOM 1293 O O . ASP A 1 173 ? -10.074 -7.288 -6.708 1.00 97.19 173 ASP A O 1
ATOM 1297 N N . ILE A 1 174 ? -8.407 -7.226 -8.238 1.00 97.12 174 ILE A N 1
ATOM 1298 C CA . ILE A 1 174 ? -7.642 -6.085 -7.743 1.00 97.12 174 ILE A CA 1
ATOM 1299 C C . ILE A 1 174 ? -7.184 -5.309 -8.977 1.00 97.12 174 ILE A C 1
ATOM 1301 O O . ILE A 1 174 ? -6.516 -5.852 -9.859 1.00 97.12 174 ILE A O 1
ATOM 1305 N N . SER A 1 175 ? -7.485 -4.021 -9.019 1.00 96.81 175 SER A N 1
ATOM 1306 C CA . SER A 1 175 ? -7.020 -3.134 -10.076 1.00 96.81 175 SER A CA 1
ATOM 1307 C C . SER A 1 175 ? -6.511 -1.822 -9.507 1.00 96.81 175 SER A C 1
ATOM 1309 O O . SER A 1 175 ? -6.923 -1.368 -8.442 1.00 96.81 175 SER A O 1
ATOM 1311 N N . TYR A 1 176 ? -5.577 -1.209 -10.220 1.00 96.25 176 TYR A N 1
ATOM 1312 C CA . TYR A 1 176 ? -5.091 0.129 -9.919 1.00 96.25 176 TYR A CA 1
ATOM 1313 C C . TYR A 1 176 ? -4.657 0.807 -11.206 1.00 96.25 176 TYR A C 1
ATOM 1315 O O . TYR A 1 176 ? -4.143 0.155 -12.114 1.00 96.25 176 TYR A O 1
ATOM 1323 N N . ASN A 1 177 ? -4.840 2.117 -11.281 1.00 95.12 177 ASN A N 1
ATOM 1324 C CA . ASN A 1 177 ? -4.309 2.923 -12.366 1.00 95.12 177 ASN A CA 1
ATOM 1325 C C . ASN A 1 177 ? -3.871 4.293 -11.850 1.00 95.12 177 ASN A C 1
ATOM 1327 O O . ASN A 1 177 ? -4.629 4.960 -11.140 1.00 95.12 177 ASN A O 1
ATOM 1331 N N . LEU A 1 178 ? -2.669 4.709 -12.240 1.00 93.06 178 LEU A N 1
ATOM 1332 C CA . LEU A 1 178 ? -2.149 6.052 -12.044 1.00 93.06 178 LEU A CA 1
ATOM 1333 C C . LEU A 1 178 ? -1.501 6.558 -13.326 1.00 93.06 178 LEU A C 1
ATOM 1335 O O . LEU A 1 178 ? -0.509 6.001 -13.789 1.00 93.06 178 LEU A O 1
ATOM 1339 N N . ASP A 1 179 ? -2.017 7.679 -13.819 1.00 91.25 179 ASP A N 1
ATOM 1340 C CA . ASP A 1 179 ? -1.456 8.449 -14.923 1.00 91.25 179 ASP A CA 1
ATOM 1341 C C . ASP A 1 179 ? -0.678 9.659 -14.376 1.00 91.25 179 ASP A C 1
ATOM 1343 O O . ASP A 1 179 ? -1.244 10.603 -13.821 1.00 91.25 179 ASP A O 1
ATOM 1347 N N . PHE A 1 180 ? 0.640 9.654 -14.573 1.00 85.88 180 PHE A N 1
ATOM 1348 C CA . PHE A 1 180 ? 1.555 10.704 -14.111 1.00 85.88 180 PHE A CA 1
ATOM 1349 C C . PHE A 1 180 ? 1.442 12.014 -14.899 1.00 85.88 180 PHE A C 1
ATOM 1351 O O . PHE A 1 180 ? 2.092 13.003 -14.554 1.00 85.88 180 PHE A O 1
ATOM 1358 N N . SER A 1 181 ? 0.658 12.045 -15.978 1.00 84.38 181 SER A N 1
ATOM 1359 C CA . SER A 1 181 ? 0.349 13.279 -16.698 1.00 84.38 181 SER A CA 1
ATOM 1360 C C . SER A 1 181 ? -0.788 14.082 -16.059 1.00 84.38 181 SER A C 1
ATOM 1362 O O . SER A 1 181 ? -0.965 15.257 -16.402 1.00 84.38 181 SER A O 1
ATOM 1364 N N . GLN A 1 182 ? -1.532 13.489 -15.118 1.00 86.81 182 GLN A N 1
ATOM 1365 C CA . GLN A 1 182 ? -2.662 14.148 -14.473 1.00 86.81 182 GLN A CA 1
ATOM 1366 C C . GLN A 1 182 ? -2.211 15.292 -13.546 1.00 86.81 182 GLN A C 1
ATOM 1368 O O . GLN A 1 182 ? -1.217 15.169 -12.822 1.00 86.81 182 GLN A O 1
ATOM 1373 N N . PRO A 1 183 ? -2.935 16.429 -13.524 1.00 83.00 183 PRO A N 1
ATOM 1374 C CA . PRO A 1 183 ? -2.621 17.537 -12.630 1.00 83.00 183 PRO A CA 1
ATOM 1375 C C . PRO A 1 183 ? -2.634 17.116 -11.156 1.00 83.00 183 PRO A C 1
ATOM 1377 O O . PRO A 1 183 ? -3.581 16.492 -10.692 1.00 83.00 183 PRO A O 1
ATOM 1380 N N . GLY A 1 184 ? -1.611 17.522 -10.403 1.00 79.44 184 GLY A N 1
ATOM 1381 C CA . GLY A 1 184 ? -1.505 17.235 -8.969 1.00 79.44 184 GLY A CA 1
ATOM 1382 C C . GLY A 1 184 ? -0.790 15.926 -8.638 1.00 79.44 184 GLY A C 1
ATOM 1383 O O . GLY A 1 184 ? -0.345 15.782 -7.503 1.00 79.44 184 GLY A O 1
ATOM 1384 N N . VAL A 1 185 ? -0.587 15.035 -9.615 1.00 82.38 185 VAL A N 1
ATOM 1385 C CA . VAL A 1 185 ? 0.277 13.863 -9.441 1.00 82.38 185 VAL A CA 1
ATOM 1386 C C . VAL A 1 185 ? 1.736 14.327 -9.423 1.00 82.38 185 VAL A C 1
ATOM 1388 O O . VAL A 1 185 ? 2.180 14.997 -10.365 1.00 82.38 185 VAL A O 1
ATOM 1391 N N . PRO A 1 186 ? 2.508 14.028 -8.364 1.00 75.69 186 PRO A N 1
ATOM 1392 C CA . PRO A 1 186 ? 3.914 14.382 -8.327 1.00 75.69 186 PRO A CA 1
ATOM 1393 C C . PRO A 1 186 ? 4.651 13.627 -9.441 1.00 75.69 186 PRO A C 1
ATOM 1395 O O . PRO A 1 186 ? 4.483 12.414 -9.584 1.00 75.69 186 PRO A O 1
ATOM 1398 N N . PRO A 1 187 ? 5.481 14.309 -10.248 1.00 65.44 187 PRO A N 1
ATOM 1399 C CA . PRO A 1 187 ? 6.218 13.632 -11.296 1.00 65.44 187 PRO A CA 1
ATOM 1400 C C . PRO A 1 187 ? 7.211 12.661 -10.661 1.00 65.44 187 PRO A C 1
ATOM 1402 O O . PRO A 1 187 ? 8.075 13.068 -9.881 1.00 65.44 187 PRO A O 1
ATOM 1405 N N . PHE A 1 188 ? 7.142 11.392 -11.050 1.00 63.41 188 PHE A N 1
ATOM 1406 C CA . PHE A 1 188 ? 8.191 10.434 -10.738 1.00 63.41 188 PHE A CA 1
ATOM 1407 C C . PHE A 1 188 ? 9.328 10.608 -11.752 1.00 63.41 188 PHE A C 1
ATOM 1409 O O . PHE A 1 188 ? 9.438 9.905 -12.755 1.00 63.41 188 PHE A O 1
ATOM 1416 N N . GLN A 1 189 ? 10.131 11.649 -11.544 1.00 54.00 189 GLN A N 1
ATOM 1417 C CA . GLN A 1 189 ? 11.435 11.779 -12.187 1.00 54.00 189 GLN A CA 1
ATOM 1418 C C . GLN A 1 189 ? 12.431 11.153 -11.229 1.00 54.00 189 GLN A C 1
ATOM 1420 O O . GLN A 1 189 ? 12.455 11.544 -10.059 1.00 54.00 189 GLN A O 1
ATOM 1425 N N . GLY A 1 190 ? 13.226 10.186 -11.702 1.00 47.22 190 GLY A N 1
ATOM 1426 C CA . GLY A 1 190 ? 14.323 9.627 -10.918 1.00 47.22 190 GLY A CA 1
ATOM 1427 C C . GLY A 1 190 ? 15.053 10.782 -10.246 1.00 47.22 190 GLY A C 1
ATOM 1428 O O . GLY A 1 190 ? 15.498 11.704 -10.930 1.00 47.22 190 GLY A O 1
ATOM 1429 N N . ALA A 1 191 ? 15.015 10.805 -8.910 1.00 37.28 191 ALA A N 1
ATOM 1430 C CA . ALA A 1 191 ? 15.349 11.990 -8.136 1.00 37.28 191 ALA A CA 1
ATOM 1431 C C . ALA A 1 191 ? 16.676 12.593 -8.611 1.00 37.28 191 ALA A C 1
ATOM 1433 O O . ALA A 1 191 ? 17.571 11.868 -9.046 1.00 37.28 191 ALA A O 1
ATOM 1434 N N . ALA A 1 192 ? 16.853 13.901 -8.423 1.00 37.00 192 ALA A N 1
ATOM 1435 C CA . ALA A 1 192 ? 18.088 14.642 -8.704 1.00 37.00 192 ALA A CA 1
ATOM 1436 C C . ALA A 1 192 ? 19.389 14.042 -8.090 1.00 37.00 192 ALA A C 1
ATOM 1438 O O . ALA A 1 192 ? 20.467 14.594 -8.285 1.00 37.00 192 ALA A O 1
ATOM 1439 N N . GLY A 1 193 ? 19.306 12.928 -7.350 1.00 36.72 193 GLY A N 1
ATOM 1440 C CA . GLY A 1 193 ? 20.414 12.126 -6.838 1.00 36.72 193 GLY A CA 1
ATOM 1441 C C . GLY A 1 193 ? 20.738 10.826 -7.598 1.00 36.72 193 GLY A C 1
ATOM 1442 O O . GLY A 1 193 ? 21.722 10.192 -7.228 1.00 36.72 193 GLY A O 1
ATOM 1443 N N . ASN A 1 194 ? 19.986 10.414 -8.632 1.00 46.66 194 ASN A N 1
ATOM 1444 C CA . ASN A 1 194 ? 20.338 9.256 -9.468 1.00 46.66 194 ASN A CA 1
ATOM 1445 C C . ASN A 1 194 ? 20.427 9.631 -10.964 1.00 46.66 194 ASN A C 1
ATOM 1447 O O . ASN A 1 194 ? 19.438 9.522 -11.692 1.00 46.66 194 ASN A O 1
ATOM 1451 N N . PRO A 1 195 ? 21.613 10.046 -11.453 1.00 51.09 195 PRO A N 1
ATOM 1452 C CA . PRO A 1 195 ? 21.808 10.461 -12.844 1.00 51.09 195 PRO A CA 1
ATOM 1453 C C . PRO A 1 195 ? 21.552 9.350 -13.878 1.00 51.09 195 PRO A C 1
ATOM 1455 O O . PRO A 1 195 ? 21.508 9.644 -15.065 1.00 51.09 195 PRO A O 1
ATOM 1458 N N . ALA A 1 196 ? 21.365 8.089 -13.464 1.00 50.78 196 ALA A N 1
ATOM 1459 C CA . ALA A 1 196 ? 21.008 6.995 -14.370 1.00 50.78 196 ALA A CA 1
ATOM 1460 C C . ALA A 1 196 ? 19.527 7.002 -14.803 1.00 50.78 196 ALA A C 1
ATOM 1462 O O . ALA A 1 196 ? 19.179 6.306 -15.751 1.00 50.78 196 ALA A O 1
ATOM 1463 N N . PHE A 1 197 ? 18.665 7.776 -14.130 1.00 56.38 197 PHE A N 1
ATOM 1464 C CA . PHE A 1 197 ? 17.229 7.868 -14.434 1.00 56.38 197 PHE A CA 1
ATOM 1465 C C . PHE A 1 197 ? 16.758 9.307 -14.699 1.00 56.38 197 PHE A C 1
ATOM 1467 O O . PHE A 1 197 ? 15.557 9.558 -14.777 1.00 56.38 197 PHE A O 1
ATOM 1474 N N . SER A 1 198 ? 17.676 10.269 -14.843 1.00 60.09 198 SER A N 1
ATOM 1475 C CA . SER A 1 198 ? 17.343 11.697 -14.969 1.00 60.09 198 SER A CA 1
ATOM 1476 C C . SER A 1 198 ? 16.597 12.057 -16.257 1.00 60.09 198 SER A C 1
ATOM 1478 O O . SER A 1 198 ? 15.951 13.099 -16.323 1.00 60.09 198 SER A O 1
ATOM 1480 N N . ASN A 1 199 ? 16.677 11.209 -17.282 1.00 69.56 199 ASN A N 1
ATOM 1481 C CA . ASN A 1 199 ? 15.969 11.343 -18.554 1.00 69.56 199 ASN A CA 1
ATOM 1482 C C . ASN A 1 199 ? 14.769 10.390 -18.671 1.00 69.56 199 ASN A C 1
ATOM 1484 O O . ASN A 1 199 ? 14.184 10.289 -19.745 1.00 69.56 199 ASN A O 1
ATOM 1488 N N . ILE A 1 200 ? 14.397 9.686 -17.602 1.00 73.81 200 ILE A N 1
ATOM 1489 C CA . ILE A 1 200 ? 13.294 8.730 -17.608 1.00 73.81 200 ILE A CA 1
ATOM 1490 C C . ILE A 1 200 ? 12.038 9.394 -17.051 1.00 73.81 200 ILE A C 1
ATOM 1492 O O . ILE A 1 200 ? 12.044 9.961 -15.959 1.00 73.81 200 ILE A O 1
ATOM 1496 N N . LYS A 1 201 ? 10.948 9.316 -17.816 1.00 79.06 201 LYS A N 1
ATOM 1497 C CA . LYS A 1 201 ? 9.619 9.772 -17.420 1.00 79.06 201 LYS A CA 1
ATOM 1498 C C . LYS A 1 201 ? 8.688 8.579 -17.299 1.00 79.06 201 LYS A C 1
ATOM 1500 O O . LYS A 1 201 ? 8.445 7.880 -18.280 1.00 79.06 201 LYS A O 1
ATOM 1505 N N . PHE A 1 202 ? 8.108 8.424 -16.121 1.00 81.88 202 PHE A N 1
ATOM 1506 C CA . PHE A 1 202 ? 6.995 7.518 -15.886 1.00 81.88 202 PHE A CA 1
ATOM 1507 C C . PHE A 1 202 ? 5.723 8.170 -16.428 1.00 81.88 202 PHE A C 1
ATOM 1509 O O . PHE A 1 202 ? 5.459 9.344 -16.159 1.00 81.88 202 PHE A O 1
ATOM 1516 N N . ASN A 1 203 ? 4.995 7.437 -17.263 1.00 87.44 203 ASN A N 1
ATOM 1517 C CA . ASN A 1 203 ? 3.727 7.875 -17.834 1.00 87.44 203 ASN A CA 1
ATOM 1518 C C . ASN A 1 203 ? 2.566 7.246 -17.070 1.00 87.44 203 ASN A C 1
ATOM 1520 O O . ASN A 1 203 ? 1.657 7.964 -16.670 1.00 87.44 203 ASN A O 1
ATOM 1524 N N . GLU A 1 204 ? 2.632 5.939 -16.820 1.00 91.25 204 GLU A N 1
ATOM 1525 C CA . GLU A 1 204 ? 1.547 5.195 -16.185 1.00 91.25 204 GLU A CA 1
ATOM 1526 C C . GLU A 1 204 ? 2.083 4.038 -15.337 1.00 91.25 204 GLU A C 1
ATOM 1528 O O . GLU A 1 204 ? 3.060 3.381 -15.709 1.00 91.25 204 GLU A O 1
ATOM 1533 N N . ILE A 1 205 ? 1.413 3.775 -14.216 1.00 91.00 205 ILE A N 1
ATOM 1534 C CA . ILE A 1 205 ? 1.510 2.518 -13.469 1.00 91.00 205 ILE A CA 1
ATOM 1535 C C . ILE A 1 205 ? 0.108 1.936 -13.352 1.00 91.00 205 ILE A C 1
ATOM 1537 O O . ILE A 1 205 ? -0.839 2.649 -13.014 1.00 91.00 205 ILE A O 1
ATOM 1541 N N . SER A 1 206 ? -0.019 0.633 -13.574 1.00 93.75 206 SER A N 1
ATOM 1542 C CA . SER A 1 206 ? -1.278 -0.076 -13.387 1.00 93.75 206 SER A CA 1
ATOM 1543 C C . SER A 1 206 ? -1.094 -1.409 -12.673 1.00 93.75 206 SER A C 1
ATOM 1545 O O . SER A 1 206 ? -0.034 -2.028 -12.730 1.00 93.75 206 SER A O 1
ATOM 1547 N N . LEU A 1 207 ? -2.145 -1.840 -11.982 1.00 94.56 207 LEU A N 1
ATOM 1548 C CA . LEU A 1 207 ? -2.317 -3.207 -11.514 1.00 94.56 207 LEU A CA 1
ATOM 1549 C C . LEU A 1 207 ? -3.541 -3.786 -12.205 1.00 94.56 207 LEU A C 1
ATOM 1551 O O . LEU A 1 207 ? -4.568 -3.115 -12.329 1.00 94.56 207 LEU A O 1
ATOM 1555 N N . SER A 1 208 ? -3.433 -5.035 -12.625 1.00 93.75 208 SER A N 1
ATOM 1556 C CA . SER A 1 208 ? -4.553 -5.781 -13.182 1.00 93.75 208 SER A CA 1
ATOM 1557 C C . SER A 1 208 ? -4.471 -7.232 -12.755 1.00 93.75 208 SER A C 1
ATOM 1559 O O . SER A 1 208 ? -3.376 -7.787 -12.609 1.00 93.75 208 SER A O 1
ATOM 1561 N N . THR A 1 209 ? -5.630 -7.849 -12.580 1.00 92.50 209 THR A N 1
ATOM 1562 C CA . THR A 1 209 ? -5.709 -9.297 -12.477 1.00 92.50 209 THR A CA 1
ATOM 1563 C C . THR A 1 209 ? -5.906 -9.894 -13.858 1.00 92.50 209 THR A C 1
ATOM 1565 O O . THR A 1 209 ? -6.602 -9.354 -14.721 1.00 92.50 209 THR A O 1
ATOM 1568 N N . ASP A 1 210 ? -5.261 -11.028 -14.075 1.00 84.56 210 ASP A N 1
ATOM 1569 C CA . ASP A 1 210 ? -5.555 -11.913 -15.185 1.00 84.56 210 ASP A CA 1
ATOM 1570 C C . ASP A 1 210 ? -5.871 -13.311 -14.633 1.00 84.56 210 ASP A C 1
ATOM 1572 O O . ASP A 1 210 ? -6.078 -13.509 -13.435 1.00 84.56 210 ASP A O 1
ATOM 1576 N N . ASN A 1 211 ? -5.914 -14.309 -15.510 1.00 79.19 211 ASN A N 1
ATOM 1577 C CA . ASN A 1 211 ? -6.185 -15.689 -15.120 1.00 79.19 211 ASN A CA 1
ATOM 1578 C C . ASN A 1 211 ? -5.056 -16.358 -14.310 1.00 79.19 211 ASN A C 1
ATOM 1580 O O . ASN A 1 211 ? -5.184 -17.539 -13.984 1.00 79.19 211 ASN A O 1
ATOM 1584 N N . THR A 1 212 ? -3.958 -15.654 -14.029 1.00 84.50 212 THR A N 1
ATOM 1585 C CA . THR A 1 212 ? -2.849 -16.134 -13.197 1.00 84.50 212 THR A CA 1
ATOM 1586 C C . THR A 1 212 ? -2.904 -15.611 -11.765 1.00 84.50 212 THR A C 1
ATOM 1588 O O . THR A 1 212 ? -2.235 -16.186 -10.905 1.00 84.50 212 THR A O 1
ATOM 1591 N N . ALA A 1 213 ? -3.734 -14.596 -11.493 1.00 90.25 213 ALA A N 1
ATOM 1592 C CA . ALA A 1 213 ? -3.937 -14.065 -10.153 1.00 90.25 213 ALA A CA 1
ATOM 1593 C C . ALA A 1 213 ? -4.452 -15.153 -9.199 1.00 90.25 213 ALA A C 1
ATOM 1595 O O . ALA A 1 213 ? -5.331 -15.953 -9.534 1.00 90.25 213 ALA A O 1
ATOM 1596 N N . VAL A 1 214 ? -3.902 -15.169 -7.988 1.00 92.19 214 VAL A N 1
ATOM 1597 C CA . VAL A 1 214 ? -4.275 -16.113 -6.934 1.00 92.19 214 VAL A CA 1
ATOM 1598 C C . VAL A 1 214 ? -4.866 -15.331 -5.775 1.00 92.19 214 VAL A C 1
ATOM 1600 O O . VAL A 1 214 ? -4.171 -14.518 -5.169 1.00 92.19 214 VAL A O 1
ATOM 1603 N N . PHE A 1 215 ? -6.121 -15.622 -5.440 1.00 93.81 215 PHE A N 1
ATOM 1604 C CA . PHE A 1 215 ? -6.808 -15.059 -4.281 1.00 93.81 215 PHE A CA 1
ATOM 1605 C C . PHE A 1 215 ? -6.918 -16.120 -3.188 1.00 93.81 215 PHE A C 1
ATOM 1607 O O . PHE A 1 215 ? -7.487 -17.194 -3.393 1.00 93.81 215 PHE A O 1
ATOM 1614 N N . GLY A 1 216 ? -6.318 -15.841 -2.036 1.00 89.75 216 GLY A N 1
ATOM 1615 C CA . GLY A 1 216 ? -6.439 -16.666 -0.845 1.00 89.75 216 GLY A CA 1
ATOM 1616 C C . GLY A 1 216 ? -7.852 -16.618 -0.266 1.00 89.75 216 GLY A C 1
ATOM 1617 O O . GLY A 1 216 ? -8.614 -15.683 -0.505 1.00 89.75 216 GLY A O 1
ATOM 1618 N N . ALA A 1 217 ? -8.195 -17.633 0.524 1.00 91.44 217 ALA A N 1
ATOM 1619 C CA . ALA A 1 217 ? -9.449 -17.643 1.265 1.00 91.44 217 ALA A CA 1
ATOM 1620 C C . ALA A 1 217 ? -9.453 -16.558 2.355 1.00 91.44 217 ALA A C 1
ATOM 1622 O O . ALA A 1 217 ? -8.409 -16.250 2.936 1.00 91.44 217 ALA A O 1
ATOM 1623 N N . ALA A 1 218 ? -10.643 -16.043 2.663 1.00 93.94 218 ALA A N 1
ATOM 1624 C CA . ALA A 1 218 ? -10.846 -15.088 3.743 1.00 93.94 218 ALA A CA 1
ATOM 1625 C C . ALA A 1 218 ? -10.381 -15.657 5.095 1.00 93.94 218 ALA A C 1
ATOM 1627 O O . ALA A 1 218 ? -10.769 -16.759 5.491 1.00 93.94 218 ALA A O 1
ATOM 1628 N N . GLN A 1 219 ? -9.593 -14.873 5.824 1.00 96.19 219 GLN A N 1
ATOM 1629 C CA . GLN A 1 219 ? -9.265 -15.090 7.231 1.00 96.19 219 GLN A CA 1
ATOM 1630 C C . GLN A 1 219 ? -10.015 -14.059 8.070 1.00 96.19 219 GLN A C 1
ATOM 1632 O O . GLN A 1 219 ? -10.126 -12.906 7.669 1.00 96.19 219 GLN A O 1
ATOM 1637 N N . THR A 1 220 ? -10.538 -14.448 9.228 1.00 95.62 220 THR A N 1
ATOM 1638 C CA . THR A 1 220 ? -11.339 -13.553 10.075 1.00 95.62 220 THR A CA 1
ATOM 1639 C C . THR A 1 220 ? -10.726 -13.417 11.455 1.00 95.62 220 THR A C 1
ATOM 1641 O O . THR A 1 220 ? -10.403 -14.425 12.082 1.00 95.62 220 THR A O 1
ATOM 1644 N N . TYR A 1 221 ? -10.658 -12.184 11.938 1.00 96.81 221 TYR A N 1
ATOM 1645 C CA . TYR A 1 221 ? -10.173 -11.813 13.263 1.00 96.81 221 TYR A CA 1
ATOM 1646 C C . TYR A 1 221 ? -11.248 -10.999 13.980 1.00 96.81 221 TYR A C 1
ATOM 1648 O O . TYR A 1 221 ? -12.002 -10.261 13.353 1.00 96.81 221 TYR A O 1
ATOM 1656 N N . THR A 1 222 ? -11.323 -11.109 15.296 1.00 95.50 222 THR A N 1
ATOM 1657 C CA . THR A 1 222 ? -12.138 -10.250 16.151 1.00 95.50 222 THR A CA 1
ATOM 1658 C C . THR A 1 222 ? -11.333 -9.010 16.548 1.00 95.50 222 THR A C 1
ATOM 1660 O O . THR A 1 222 ? -10.354 -9.089 17.298 1.00 95.50 222 THR A O 1
ATOM 1663 N N . ILE A 1 223 ? -11.777 -7.841 16.083 1.00 93.12 223 ILE A N 1
ATOM 1664 C CA . ILE A 1 223 ? -11.137 -6.549 16.359 1.00 93.12 223 ILE A CA 1
ATOM 1665 C C . ILE A 1 223 ? -11.104 -6.288 17.871 1.00 93.12 223 ILE A C 1
ATOM 1667 O O . ILE A 1 223 ? -12.125 -6.376 18.558 1.00 93.12 223 ILE A O 1
ATOM 1671 N N . GLY A 1 224 ? -9.917 -5.967 18.391 1.00 89.44 224 GLY A N 1
ATOM 1672 C CA . GLY A 1 224 ? -9.657 -5.733 19.811 1.00 89.44 224 GLY A CA 1
ATOM 1673 C C . GLY A 1 224 ? -9.459 -7.006 20.637 1.00 89.44 224 GLY A C 1
ATOM 1674 O O . GLY A 1 224 ? -9.324 -6.911 21.856 1.00 89.44 224 GLY A O 1
ATOM 1675 N N . THR A 1 225 ? -9.464 -8.188 20.009 1.00 92.38 225 THR A N 1
ATOM 1676 C CA . THR A 1 225 ? -9.240 -9.475 20.690 1.00 92.38 225 THR A CA 1
ATOM 1677 C C . THR A 1 225 ? -8.039 -10.226 20.123 1.00 92.38 225 THR A C 1
ATOM 1679 O O . THR A 1 225 ? -7.173 -10.633 20.894 1.00 92.38 225 THR A O 1
ATOM 1682 N N . ASP A 1 226 ? -7.974 -10.427 18.805 1.00 93.69 226 ASP A N 1
ATOM 1683 C CA . ASP A 1 226 ? -6.922 -11.223 18.152 1.00 93.69 226 ASP A CA 1
ATOM 1684 C C . ASP A 1 226 ? -6.376 -10.592 16.852 1.00 93.69 226 ASP A C 1
ATOM 1686 O O . ASP A 1 226 ? -5.619 -11.229 16.117 1.00 93.69 226 ASP A O 1
ATOM 1690 N N . ASP A 1 227 ? -6.672 -9.312 16.598 1.00 94.38 227 ASP A N 1
ATOM 1691 C CA . ASP A 1 227 ? -6.218 -8.581 15.407 1.00 94.38 227 ASP A CA 1
ATOM 1692 C C . ASP A 1 227 ? -4.811 -7.962 15.539 1.00 94.38 227 ASP A C 1
ATOM 1694 O O . ASP A 1 227 ? -4.278 -7.434 14.565 1.00 94.38 227 ASP A O 1
ATOM 1698 N N . ASP A 1 228 ? -4.168 -8.044 16.708 1.00 92.62 228 ASP A N 1
ATOM 1699 C CA . ASP A 1 228 ? -2.856 -7.423 16.973 1.00 92.62 228 ASP A CA 1
ATOM 1700 C C . ASP A 1 228 ? -1.733 -7.949 16.067 1.00 92.62 228 ASP A C 1
ATOM 1702 O O . ASP A 1 228 ? -0.774 -7.231 15.766 1.00 92.62 228 ASP A O 1
ATOM 1706 N N . SER A 1 229 ? -1.856 -9.202 15.626 1.00 91.50 229 SER A N 1
ATOM 1707 C CA . SER A 1 229 ? -0.890 -9.860 14.739 1.00 91.50 229 SER A CA 1
ATOM 1708 C C . SER A 1 229 ? -1.135 -9.593 13.253 1.00 91.50 229 SER A C 1
ATOM 1710 O O . SER A 1 229 ? -0.288 -9.933 12.429 1.00 91.50 229 SER A O 1
ATOM 1712 N N . VAL A 1 230 ? -2.267 -8.975 12.900 1.00 93.38 230 VAL A N 1
ATOM 1713 C CA . VAL A 1 230 ? -2.609 -8.700 11.504 1.00 93.38 230 VAL A CA 1
ATOM 1714 C C . VAL A 1 230 ? -1.716 -7.586 10.976 1.00 93.38 230 VAL A C 1
ATOM 1716 O O . VAL A 1 230 ? -1.584 -6.525 11.594 1.00 93.38 230 VAL A O 1
ATOM 1719 N N . VAL A 1 231 ? -1.093 -7.834 9.827 1.00 90.62 231 VAL A N 1
ATOM 1720 C CA . VAL A 1 231 ? -0.162 -6.888 9.215 1.00 90.62 231 VAL A CA 1
ATOM 1721 C C . VAL A 1 231 ? -0.911 -5.675 8.659 1.00 90.62 231 VAL A C 1
ATOM 1723 O O . VAL A 1 231 ? -1.972 -5.814 8.061 1.00 90.62 231 VAL A O 1
ATOM 1726 N N . TYR A 1 232 ? -0.373 -4.474 8.851 1.00 91.44 232 TYR A N 1
ATOM 1727 C CA . TYR A 1 232 ? -0.933 -3.216 8.370 1.00 91.44 232 TYR A CA 1
ATOM 1728 C C . TYR A 1 232 ? 0.167 -2.185 8.094 1.00 91.44 232 TYR A C 1
ATOM 1730 O O . TYR A 1 232 ? 0.993 -1.897 8.960 1.00 91.44 232 TYR A O 1
ATOM 1738 N N . GLY A 1 233 ? 0.145 -1.578 6.907 1.00 88.25 233 GLY A N 1
ATOM 1739 C CA . GLY A 1 233 ? 1.263 -0.783 6.396 1.00 88.25 233 GLY A CA 1
ATOM 1740 C C . GLY A 1 233 ? 2.179 -1.587 5.483 1.00 88.25 233 GLY A C 1
ATOM 1741 O O . GLY A 1 233 ? 1.767 -2.603 4.931 1.00 88.25 233 GLY A O 1
ATOM 1742 N N . LEU A 1 234 ? 3.410 -1.104 5.288 1.00 82.38 234 LEU A N 1
ATOM 1743 C CA . LEU A 1 234 ? 4.397 -1.797 4.462 1.00 82.38 234 LEU A CA 1
ATOM 1744 C C . LEU A 1 234 ? 4.683 -3.181 5.061 1.00 82.38 234 LEU A C 1
ATOM 1746 O O . LEU A 1 234 ? 5.326 -3.303 6.108 1.00 82.38 234 LEU A O 1
ATOM 1750 N N . ASN A 1 235 ? 4.203 -4.201 4.361 1.00 76.06 235 ASN A N 1
ATOM 1751 C CA . ASN A 1 235 ? 4.324 -5.609 4.688 1.00 76.06 235 ASN A CA 1
ATOM 1752 C C . ASN A 1 235 ? 5.144 -6.259 3.591 1.00 76.06 235 ASN A C 1
ATOM 1754 O O . ASN A 1 235 ? 4.585 -6.661 2.580 1.00 76.06 235 ASN A O 1
ATOM 1758 N N . THR A 1 236 ? 6.458 -6.361 3.760 1.00 70.44 236 THR A N 1
ATOM 1759 C CA . THR A 1 236 ? 7.271 -6.864 2.661 1.00 70.44 236 THR A CA 1
ATOM 1760 C C . THR A 1 236 ? 7.113 -8.382 2.574 1.00 70.44 236 THR A C 1
ATOM 1762 O O . THR A 1 236 ? 7.952 -9.147 3.031 1.00 70.44 236 THR A O 1
ATOM 1765 N N . GLN A 1 237 ? 6.059 -8.837 1.889 1.00 67.88 237 GLN A N 1
ATOM 1766 C CA . GLN A 1 237 ? 5.996 -10.201 1.355 1.00 67.88 237 GLN A CA 1
ATOM 1767 C C . GLN A 1 237 ? 7.113 -10.438 0.319 1.00 67.88 237 GLN A C 1
ATOM 1769 O O . GLN A 1 237 ? 7.408 -11.575 -0.053 1.00 67.88 237 GLN A O 1
ATOM 1774 N N . LEU A 1 238 ? 7.770 -9.360 -0.124 1.00 68.12 238 LEU A N 1
ATOM 1775 C CA . LEU A 1 238 ? 9.047 -9.388 -0.824 1.00 68.12 238 LEU A CA 1
ATOM 1776 C C . LEU A 1 238 ? 10.165 -9.792 0.153 1.00 68.12 238 LEU A C 1
ATOM 1778 O O . LEU A 1 238 ? 10.235 -9.317 1.284 1.00 68.12 238 LEU A O 1
ATOM 1782 N N . SER A 1 239 ? 11.067 -10.662 -0.282 1.00 57.78 239 SER A N 1
ATOM 1783 C CA . SER A 1 239 ? 12.132 -11.226 0.545 1.00 57.78 239 SER A CA 1
ATOM 1784 C C . SER A 1 239 ? 13.045 -10.173 1.200 1.00 57.78 239 SER A C 1
ATOM 1786 O O . SER A 1 239 ? 13.370 -9.124 0.639 1.00 57.78 239 SER A O 1
ATOM 1788 N N . THR A 1 240 ? 13.514 -10.463 2.418 1.00 50.25 240 THR A N 1
ATOM 1789 C CA . THR A 1 240 ? 14.504 -9.639 3.127 1.00 50.25 240 THR A CA 1
ATOM 1790 C C . THR A 1 240 ? 15.808 -9.549 2.324 1.00 50.25 240 THR A C 1
ATOM 1792 O O . THR A 1 240 ? 16.527 -10.540 2.202 1.00 50.25 240 THR A O 1
ATOM 1795 N N . GLY A 1 241 ? 16.132 -8.363 1.802 1.00 51.12 241 GLY A N 1
ATOM 1796 C CA . GLY A 1 241 ? 17.327 -8.111 0.973 1.00 51.12 241 GLY A CA 1
ATOM 1797 C C . GLY A 1 241 ? 17.063 -7.235 -0.255 1.00 51.12 241 GLY A C 1
ATOM 1798 O O . GLY A 1 241 ? 17.988 -6.642 -0.804 1.00 51.12 241 GLY A O 1
ATOM 1799 N N . SER A 1 242 ? 15.791 -7.072 -0.603 1.00 53.59 242 SER A N 1
ATOM 1800 C CA . SER A 1 242 ? 15.296 -6.426 -1.826 1.00 53.59 242 SER A CA 1
ATOM 1801 C C . SER A 1 242 ? 15.311 -4.899 -1.823 1.00 53.59 242 SER A C 1
ATOM 1803 O O . SER A 1 242 ? 14.825 -4.251 -2.750 1.00 53.59 242 SER A O 1
ATOM 1805 N N . PHE A 1 243 ? 15.875 -4.305 -0.777 1.00 54.03 243 PHE A N 1
ATOM 1806 C CA . PHE A 1 243 ? 15.911 -2.867 -0.579 1.00 54.03 243 PHE A CA 1
ATOM 1807 C C . PHE A 1 243 ? 17.328 -2.336 -0.822 1.00 54.03 243 PHE A C 1
ATOM 1809 O O . PHE A 1 243 ? 18.295 -2.938 -0.344 1.00 54.03 243 PHE A O 1
ATOM 1816 N N . PRO A 1 244 ? 17.487 -1.188 -1.506 1.00 48.62 244 PRO A N 1
ATOM 1817 C CA . PRO A 1 244 ? 18.787 -0.549 -1.651 1.00 48.62 244 PRO A CA 1
ATOM 1818 C C . PRO A 1 244 ? 19.469 -0.333 -0.285 1.00 48.62 244 PRO A C 1
ATOM 1820 O O . PRO A 1 244 ? 18.796 0.053 0.684 1.00 48.62 244 PRO A O 1
ATOM 1823 N N . PRO A 1 245 ? 20.799 -0.529 -0.182 1.00 43.09 245 PRO A N 1
ATOM 1824 C CA . PRO A 1 245 ? 21.556 -0.218 1.028 1.00 43.09 245 PRO A CA 1
ATOM 1825 C C . PRO A 1 245 ? 21.258 1.214 1.506 1.00 43.09 245 PRO A C 1
ATOM 1827 O O . PRO A 1 245 ? 21.528 2.179 0.796 1.00 43.09 245 PRO A O 1
ATOM 1830 N N . GLY A 1 246 ? 20.668 1.348 2.699 1.00 46.06 246 GLY A N 1
ATOM 1831 C CA . GLY A 1 246 ? 20.243 2.631 3.280 1.00 46.06 246 GLY A CA 1
ATOM 1832 C C . GLY A 1 246 ? 18.729 2.801 3.466 1.00 46.06 246 GLY A C 1
ATOM 1833 O O . GLY A 1 246 ? 18.326 3.586 4.321 1.00 46.06 246 GLY A O 1
ATOM 1834 N N . VAL A 1 247 ? 17.888 2.033 2.760 1.00 51.12 247 VAL A N 1
ATOM 1835 C CA . VAL A 1 247 ? 16.424 2.025 2.980 1.00 51.12 247 VAL A CA 1
ATOM 1836 C C . VAL A 1 247 ? 16.046 1.230 4.241 1.00 51.12 247 VAL A C 1
ATOM 1838 O O . VAL A 1 247 ? 15.145 1.636 4.980 1.00 51.12 247 VAL A O 1
ATOM 1841 N N . LEU A 1 248 ? 16.797 0.158 4.531 1.00 51.59 248 LEU A N 1
ATOM 1842 C CA . LEU A 1 248 ? 16.583 -0.751 5.668 1.00 51.59 248 LEU A CA 1
ATOM 1843 C C . LEU A 1 248 ? 16.879 -0.135 7.043 1.00 51.59 248 LEU A C 1
ATOM 1845 O O . LEU A 1 248 ? 16.294 -0.548 8.035 1.00 51.59 248 LEU A O 1
ATOM 1849 N N . ASN A 1 249 ? 17.755 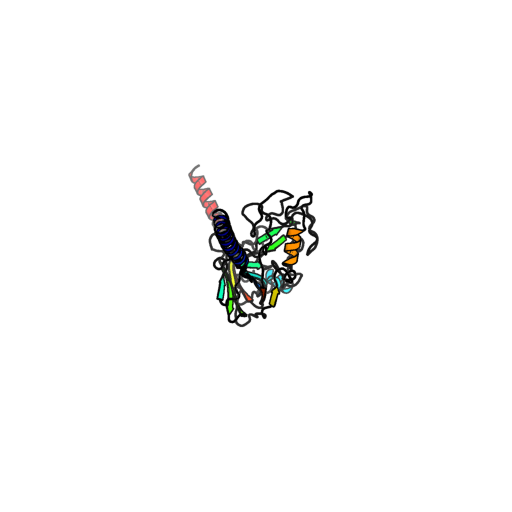0.867 7.131 1.00 53.84 249 ASN A N 1
ATOM 1850 C CA . ASN A 1 249 ? 18.196 1.388 8.432 1.00 53.84 249 ASN A CA 1
ATOM 1851 C C . ASN A 1 249 ? 17.210 2.385 9.069 1.00 53.84 249 ASN A C 1
ATOM 1853 O O . ASN A 1 249 ? 17.521 2.968 10.103 1.00 53.84 249 ASN A O 1
ATOM 1857 N N . GLY A 1 250 ? 16.047 2.619 8.453 1.00 63.47 250 GLY A N 1
ATOM 1858 C CA . GLY A 1 250 ? 15.081 3.595 8.957 1.00 63.47 250 GLY A CA 1
ATOM 1859 C C . GLY A 1 250 ? 13.637 3.380 8.521 1.00 63.47 250 GLY A C 1
ATOM 1860 O O . GLY A 1 250 ? 12.851 4.305 8.675 1.00 63.47 250 GLY A O 1
ATOM 1861 N N . THR A 1 251 ? 13.270 2.220 7.973 1.00 74.19 251 THR A N 1
ATOM 1862 C CA . THR A 1 251 ? 11.881 1.899 7.599 1.00 74.19 251 THR A CA 1
ATOM 1863 C C . THR A 1 251 ? 11.436 0.668 8.373 1.00 74.19 251 THR A C 1
ATOM 1865 O O . THR A 1 251 ? 12.147 -0.332 8.363 1.00 74.19 251 THR A O 1
ATOM 1868 N N . VAL A 1 252 ? 10.290 0.751 9.045 1.00 76.31 252 VAL A N 1
ATOM 1869 C CA . VAL A 1 252 ? 9.672 -0.393 9.716 1.00 76.31 252 VAL A CA 1
ATOM 1870 C C . VAL A 1 252 ? 8.964 -1.226 8.653 1.00 76.31 252 VAL A C 1
ATOM 1872 O O . VAL A 1 252 ? 8.133 -0.708 7.908 1.00 76.31 252 VAL A O 1
ATOM 1875 N N . ILE A 1 253 ? 9.339 -2.497 8.570 1.00 77.75 253 ILE A N 1
ATOM 1876 C CA . ILE A 1 253 ? 8.716 -3.504 7.708 1.00 77.75 253 ILE A CA 1
ATOM 1877 C C . ILE A 1 253 ? 7.882 -4.453 8.564 1.00 77.75 253 ILE A C 1
ATOM 1879 O O . ILE A 1 253 ? 8.148 -4.585 9.759 1.00 77.75 253 ILE A O 1
ATOM 1883 N N . ASP A 1 254 ? 6.884 -5.081 7.947 1.00 79.44 254 ASP A N 1
ATOM 1884 C CA . ASP A 1 254 ? 5.997 -6.071 8.572 1.00 79.44 254 ASP A CA 1
ATOM 1885 C C . ASP A 1 254 ? 5.306 -5.506 9.821 1.00 79.44 254 ASP A C 1
ATOM 1887 O O . ASP A 1 254 ? 5.151 -6.156 10.854 1.00 79.44 254 ASP A O 1
ATOM 1891 N N . THR A 1 255 ? 4.913 -4.233 9.715 1.00 84.50 255 THR A N 1
ATOM 1892 C CA . THR A 1 255 ? 4.204 -3.512 10.772 1.00 84.50 255 THR A CA 1
ATOM 1893 C C . THR A 1 255 ? 2.854 -4.178 11.015 1.00 84.50 255 THR A C 1
ATOM 1895 O O . THR A 1 255 ? 2.114 -4.404 10.065 1.00 84.50 255 THR A O 1
ATOM 1898 N N . THR A 1 256 ? 2.489 -4.465 12.265 1.00 90.25 256 THR A N 1
ATOM 1899 C CA . THR A 1 256 ? 1.158 -5.002 12.598 1.00 90.25 256 THR A CA 1
ATOM 1900 C C . THR A 1 256 ? 0.250 -3.956 13.239 1.00 90.25 256 THR A C 1
ATOM 1902 O O . THR A 1 256 ? 0.712 -2.922 13.734 1.00 90.25 256 THR A O 1
ATOM 1905 N N . ARG A 1 257 ? -1.061 -4.236 13.278 1.00 91.88 257 ARG A N 1
ATOM 1906 C CA . ARG A 1 257 ? -2.043 -3.404 13.995 1.00 91.88 257 ARG A CA 1
ATOM 1907 C C . ARG A 1 257 ? -1.662 -3.234 15.469 1.00 91.88 257 ARG A C 1
ATOM 1909 O O . ARG A 1 257 ? -1.709 -2.116 15.979 1.00 91.88 257 ARG A O 1
ATOM 1916 N N . GLY A 1 258 ? -1.227 -4.314 16.125 1.00 89.38 258 GLY A N 1
ATOM 1917 C CA . GLY A 1 258 ? -0.764 -4.295 17.515 1.00 89.38 258 GLY A CA 1
ATOM 1918 C C . GLY A 1 258 ? 0.487 -3.437 17.701 1.00 89.38 258 GLY A C 1
ATOM 1919 O O . GLY A 1 258 ? 0.505 -2.579 18.574 1.00 89.38 258 GLY A O 1
ATOM 1920 N N . MET A 1 259 ? 1.485 -3.572 16.817 1.00 85.75 259 MET A N 1
ATOM 1921 C CA . MET A 1 259 ? 2.696 -2.742 16.864 1.00 85.75 259 MET A CA 1
ATOM 1922 C C . MET A 1 259 ? 2.390 -1.246 16.745 1.00 85.75 259 MET A C 1
ATOM 1924 O O . MET A 1 259 ? 2.988 -0.448 17.461 1.00 85.75 259 MET A O 1
ATOM 1928 N N . LEU A 1 260 ? 1.470 -0.853 15.856 1.00 87.81 260 LEU A N 1
ATOM 1929 C CA . LEU A 1 260 ? 1.070 0.550 15.719 1.00 87.81 260 LEU A CA 1
ATOM 1930 C C . LEU A 1 260 ? 0.348 1.057 16.962 1.00 87.81 260 LEU A C 1
ATOM 1932 O O . LEU A 1 260 ? 0.678 2.136 17.445 1.00 87.81 260 LEU A O 1
ATOM 1936 N N . ARG A 1 261 ? -0.609 0.287 17.491 1.00 87.25 261 ARG A N 1
ATOM 1937 C CA . ARG A 1 261 ? -1.327 0.657 18.717 1.00 87.25 261 ARG A CA 1
ATOM 1938 C C . ARG A 1 261 ? -0.365 0.785 19.894 1.00 87.25 261 ARG A C 1
ATOM 1940 O O . ARG A 1 261 ? -0.411 1.791 20.596 1.00 87.25 261 ARG A O 1
ATOM 1947 N N . ASP A 1 262 ? 0.553 -0.161 20.054 1.00 82.38 262 ASP A N 1
ATOM 1948 C CA . ASP A 1 262 ? 1.568 -0.118 21.103 1.00 82.38 262 ASP A CA 1
ATOM 1949 C C . ASP A 1 262 ? 2.493 1.089 20.960 1.00 82.38 262 ASP A C 1
ATOM 1951 O O . ASP A 1 262 ? 2.755 1.770 21.950 1.00 82.38 262 ASP A O 1
ATOM 1955 N N . GLU A 1 263 ? 2.962 1.391 19.748 1.00 81.00 263 GLU A N 1
ATOM 1956 C CA . GLU A 1 263 ? 3.837 2.539 19.518 1.00 81.00 263 GLU A CA 1
ATOM 1957 C C . GLU A 1 263 ? 3.101 3.862 19.790 1.00 81.00 263 GLU A C 1
ATOM 1959 O O . GLU A 1 263 ? 3.627 4.711 20.500 1.00 81.00 263 GLU A O 1
ATOM 1964 N N . ILE A 1 264 ? 1.857 4.009 19.322 1.00 82.12 264 ILE A N 1
ATOM 1965 C CA . ILE A 1 264 ? 1.036 5.212 19.535 1.00 82.12 264 ILE A CA 1
ATOM 1966 C C . ILE A 1 264 ? 0.686 5.411 21.019 1.00 82.12 264 ILE A C 1
ATOM 1968 O O . ILE A 1 264 ? 0.660 6.549 21.491 1.00 82.12 264 ILE A O 1
ATOM 1972 N N . LEU A 1 265 ? 0.383 4.330 21.749 1.00 77.06 265 LEU A N 1
ATOM 1973 C CA . LEU A 1 265 ? -0.108 4.395 23.130 1.00 77.06 265 LEU A CA 1
ATOM 1974 C C . LEU A 1 265 ? 1.006 4.429 24.180 1.00 77.06 265 LEU A C 1
ATOM 1976 O O . LEU A 1 265 ? 0.817 5.040 25.233 1.00 77.06 265 LEU A O 1
ATOM 1980 N N . ASN A 1 266 ? 2.135 3.761 23.932 1.00 69.81 266 ASN A N 1
ATOM 1981 C CA . ASN A 1 266 ? 3.168 3.549 24.949 1.00 69.81 266 ASN A CA 1
ATOM 1982 C C . ASN A 1 266 ? 4.448 4.343 24.718 1.00 69.81 266 ASN A C 1
ATOM 1984 O O . ASN A 1 266 ? 5.255 4.448 25.644 1.00 69.81 266 ASN A O 1
ATOM 1988 N N . ASN A 1 267 ? 4.674 4.893 23.525 1.00 63.81 267 ASN A N 1
ATOM 1989 C CA . ASN A 1 267 ? 5.867 5.688 23.311 1.00 63.81 267 ASN A CA 1
ATOM 1990 C C . ASN A 1 267 ? 5.585 7.149 23.697 1.00 63.81 267 ASN A C 1
ATOM 1992 O O . ASN A 1 267 ? 4.840 7.889 23.054 1.00 63.81 267 ASN A O 1
ATOM 1996 N N . ILE A 1 268 ? 6.149 7.503 24.846 1.00 58.31 268 ILE A N 1
ATOM 1997 C CA . ILE A 1 268 ? 6.117 8.819 25.462 1.00 58.31 268 ILE A CA 1
ATOM 1998 C C . ILE A 1 268 ? 7.357 9.560 24.975 1.00 58.31 268 ILE A C 1
ATOM 2000 O O . ILE A 1 268 ? 8.472 9.063 25.127 1.00 58.31 268 ILE A O 1
ATOM 2004 N N . ASP A 1 269 ? 7.163 10.751 24.410 1.00 54.94 269 ASP A N 1
ATOM 2005 C CA . ASP A 1 269 ? 8.271 11.660 24.114 1.00 54.94 269 ASP A CA 1
ATOM 2006 C C . ASP A 1 269 ? 9.244 11.789 25.308 1.00 54.94 269 ASP A C 1
ATOM 2008 O O . ASP A 1 269 ? 8.834 11.765 26.472 1.00 54.94 269 ASP A O 1
ATOM 2012 N N . GLU A 1 270 ? 10.541 11.947 25.020 1.00 53.88 270 GLU A N 1
ATOM 2013 C CA . GLU A 1 270 ? 11.641 11.870 25.994 1.00 53.88 270 GLU A CA 1
ATOM 2014 C C . GLU A 1 270 ? 11.512 12.872 27.163 1.00 53.88 270 GLU A C 1
ATOM 2016 O O . GLU A 1 270 ? 12.181 12.721 28.189 1.00 53.88 270 GLU A O 1
ATOM 2021 N N . ILE A 1 271 ? 10.631 13.875 27.060 1.00 52.94 271 ILE A N 1
ATOM 2022 C CA . ILE A 1 271 ? 10.385 14.891 28.090 1.00 52.94 271 ILE A CA 1
ATOM 2023 C C . ILE A 1 271 ? 9.014 14.685 28.759 1.00 52.94 271 ILE A C 1
ATOM 2025 O O . ILE A 1 271 ? 8.152 15.559 28.751 1.00 52.94 271 ILE A O 1
ATOM 2029 N N . GLY A 1 272 ? 8.817 13.526 29.397 1.00 54.81 272 GLY A N 1
ATOM 2030 C CA . GLY A 1 272 ? 7.816 13.325 30.462 1.00 54.81 272 GLY A CA 1
ATOM 2031 C C . GLY A 1 272 ? 6.355 13.647 30.111 1.00 54.81 272 GLY A C 1
ATOM 2032 O O . GLY A 1 272 ? 5.568 13.939 31.016 1.00 54.81 272 GLY A O 1
ATOM 2033 N N . GLY A 1 273 ? 6.003 13.636 28.824 1.00 56.38 273 GLY A N 1
ATOM 2034 C CA . GLY A 1 273 ? 4.671 13.963 28.320 1.00 56.38 273 GLY A CA 1
ATOM 2035 C C . GLY A 1 273 ? 3.764 12.741 28.153 1.00 56.38 273 GLY A C 1
ATOM 2036 O O . GLY A 1 273 ? 4.187 11.604 28.269 1.00 56.38 273 GLY A O 1
ATOM 2037 N N . SER A 1 274 ? 2.488 12.968 27.854 1.00 60.38 274 SER A N 1
ATOM 2038 C CA . SER A 1 274 ? 1.542 11.941 27.378 1.00 60.38 274 SER A CA 1
ATOM 2039 C C . SER A 1 274 ? 1.247 12.113 25.882 1.00 60.38 274 SER A C 1
ATOM 2041 O O . SER A 1 274 ? 0.145 11.825 25.418 1.00 60.38 274 SER A O 1
ATOM 2043 N N . THR A 1 275 ? 2.173 12.738 25.156 1.00 64.25 275 THR A N 1
ATOM 2044 C CA . THR A 1 275 ? 2.028 13.082 23.739 1.00 64.25 275 THR A CA 1
ATOM 2045 C C . THR A 1 275 ? 2.477 11.913 22.867 1.00 64.25 275 THR A C 1
ATOM 2047 O O . THR A 1 275 ? 3.543 11.365 23.157 1.00 64.25 275 THR A O 1
ATOM 2050 N N . PRO A 1 276 ? 1.727 11.569 21.802 1.00 69.94 276 PRO A N 1
ATOM 2051 C CA . PRO A 1 276 ? 2.137 10.533 20.857 1.00 69.94 276 PRO A CA 1
ATOM 2052 C C . PRO A 1 276 ? 3.525 10.815 20.271 1.00 69.94 276 PRO A C 1
ATOM 2054 O O . PRO A 1 276 ? 3.906 11.970 20.090 1.00 69.94 276 PRO A O 1
ATOM 2057 N N . ASN A 1 277 ? 4.267 9.766 19.934 1.00 76.31 277 ASN A N 1
ATOM 2058 C CA . ASN A 1 277 ? 5.640 9.862 19.431 1.00 76.31 277 ASN A CA 1
ATOM 2059 C C . ASN A 1 277 ? 5.764 9.661 17.910 1.00 76.31 277 ASN A C 1
ATOM 2061 O O . ASN A 1 277 ? 6.883 9.611 17.403 1.00 76.31 277 ASN A O 1
ATOM 2065 N N . ILE A 1 278 ? 4.659 9.441 17.194 1.00 84.56 278 ILE A N 1
ATOM 2066 C CA . ILE A 1 278 ? 4.659 9.275 15.740 1.00 84.56 278 ILE A CA 1
ATOM 2067 C C . ILE A 1 278 ? 4.051 10.526 15.125 1.00 84.56 278 ILE A C 1
ATOM 2069 O O . ILE A 1 278 ? 2.874 10.804 15.346 1.00 84.56 278 ILE A O 1
ATOM 2073 N N . SER A 1 279 ? 4.816 11.258 14.320 1.00 86.00 279 SER A N 1
ATOM 2074 C CA . SER A 1 279 ? 4.326 12.455 13.632 1.00 86.00 279 SER A CA 1
ATOM 2075 C C . SER A 1 279 ? 4.578 12.426 12.125 1.00 86.00 279 SER A C 1
ATOM 2077 O O . SER A 1 279 ? 5.337 11.600 11.606 1.00 86.00 279 SER A O 1
ATOM 2079 N N . SER A 1 280 ? 3.925 13.344 11.413 1.00 88.75 280 SER A N 1
ATOM 2080 C CA . SER A 1 280 ? 4.045 13.481 9.960 1.00 88.75 280 SER A CA 1
ATOM 2081 C C . SER A 1 280 ? 5.437 13.922 9.489 1.00 88.75 280 SER A C 1
ATOM 2083 O O . SER A 1 280 ? 5.848 13.573 8.383 1.00 88.75 280 SER A O 1
ATOM 2085 N N . ASP A 1 281 ? 6.197 14.665 10.300 1.00 82.88 281 ASP A N 1
ATOM 2086 C CA . ASP A 1 281 ? 7.526 15.163 9.921 1.00 82.88 281 ASP A CA 1
ATOM 2087 C C . ASP A 1 281 ? 8.670 14.564 10.742 1.00 82.88 281 ASP A C 1
ATOM 2089 O O . ASP A 1 281 ? 9.842 14.709 10.368 1.00 82.88 281 ASP A O 1
ATOM 2093 N N . GLY A 1 282 ? 8.339 13.834 11.808 1.00 79.62 282 GLY A N 1
ATOM 2094 C CA . GLY A 1 282 ? 9.311 13.279 12.725 1.00 79.62 282 GLY A CA 1
ATOM 2095 C C . GLY A 1 282 ? 10.170 14.383 13.314 1.00 79.62 282 GLY A C 1
ATOM 2096 O O . GLY A 1 282 ? 11.383 14.229 13.243 1.00 79.62 282 GLY A O 1
ATOM 2097 N N . ARG A 1 283 ? 9.612 15.539 13.707 1.00 78.38 283 ARG A N 1
ATOM 2098 C CA . ARG A 1 283 ? 10.310 16.646 14.396 1.00 78.38 283 ARG A CA 1
ATOM 2099 C C . ARG A 1 283 ? 9.593 17.157 15.652 1.00 78.38 283 ARG A C 1
ATOM 2101 O O . ARG A 1 283 ? 10.038 18.149 16.232 1.00 78.38 283 ARG A O 1
ATOM 2108 N N . GLN A 1 284 ? 8.496 16.535 16.043 1.00 78.06 284 GLN A N 1
ATOM 2109 C CA . GLN A 1 284 ? 7.641 16.948 17.143 1.00 78.06 284 GLN A CA 1
ATOM 2110 C C . GLN A 1 284 ? 8.101 16.295 18.446 1.00 78.06 284 GLN A C 1
ATOM 2112 O O . GLN A 1 284 ? 8.085 15.084 18.595 1.00 78.06 284 GLN A O 1
ATOM 2117 N N . ASN A 1 285 ? 8.525 17.106 19.408 1.00 69.81 285 ASN A N 1
ATOM 2118 C CA . ASN A 1 285 ? 8.981 16.630 20.714 1.00 69.81 285 ASN A CA 1
ATOM 2119 C C . ASN A 1 285 ? 8.112 17.286 21.792 1.00 69.81 285 ASN A C 1
ATOM 2121 O O . ASN A 1 285 ? 8.280 18.470 22.089 1.00 69.81 285 ASN A O 1
ATOM 2125 N N . GLY A 1 286 ? 7.096 16.560 22.266 1.00 67.50 286 GLY A N 1
ATOM 2126 C CA . GLY A 1 286 ? 6.331 16.941 23.460 1.00 67.50 286 GLY A CA 1
ATOM 2127 C C . GLY A 1 286 ? 5.373 18.115 23.266 1.00 67.50 286 GLY A C 1
ATOM 2128 O O . GLY A 1 286 ? 4.754 18.595 24.217 1.00 67.50 286 GLY A O 1
ATOM 2129 N N . ILE A 1 287 ? 5.242 18.604 22.032 1.00 77.31 287 ILE A N 1
ATOM 2130 C CA . ILE A 1 287 ? 4.373 19.730 21.691 1.00 77.31 287 ILE A CA 1
ATOM 2131 C C . ILE A 1 287 ? 2.944 19.217 21.524 1.00 77.31 287 ILE A C 1
ATOM 2133 O O . ILE A 1 287 ? 2.716 18.177 20.908 1.00 77.31 287 ILE A O 1
ATOM 2137 N N . ALA A 1 288 ? 1.970 19.970 22.038 1.00 83.44 288 ALA A N 1
ATOM 2138 C CA . ALA A 1 288 ? 0.557 19.698 21.812 1.00 83.44 288 ALA A CA 1
ATOM 2139 C C . ALA A 1 288 ? 0.183 19.984 20.348 1.00 83.44 288 ALA A C 1
ATOM 2141 O O . ALA A 1 288 ? 0.164 21.138 19.916 1.00 83.44 288 ALA A O 1
ATOM 2142 N N . LEU A 1 289 ? -0.140 18.927 19.606 1.00 84.19 289 LEU A N 1
ATOM 2143 C CA . LEU A 1 289 ? -0.618 18.972 18.226 1.00 84.19 289 LEU A CA 1
ATOM 2144 C C . LEU A 1 289 ? -1.891 18.140 18.095 1.00 84.19 289 LEU A C 1
ATOM 2146 O O . LEU A 1 289 ? -2.169 17.273 18.923 1.00 84.19 289 LEU A O 1
ATOM 2150 N N . SER A 1 290 ? -2.660 18.398 17.041 1.00 88.00 290 SER A N 1
ATOM 2151 C CA . SER A 1 290 ? -3.767 17.523 16.666 1.00 88.00 290 SER A CA 1
ATOM 2152 C C . SER A 1 290 ? -3.251 16.171 16.176 1.00 88.00 290 SER A C 1
ATOM 2154 O O . SER A 1 290 ? -2.188 16.093 15.554 1.00 88.00 290 SER A O 1
ATOM 2156 N N . SER A 1 291 ? -4.048 15.130 16.392 1.00 87.94 291 SER A N 1
ATOM 2157 C CA . SER A 1 291 ? -3.868 13.842 15.728 1.00 87.94 291 SER A CA 1
ATOM 2158 C C . SER A 1 291 ? -4.682 13.791 14.437 1.00 87.94 291 SER A C 1
ATOM 2160 O O . SER A 1 291 ? -5.749 14.403 14.356 1.00 87.94 291 SER A O 1
ATOM 2162 N N . ALA A 1 292 ? -4.174 13.077 13.441 1.00 88.31 292 ALA A N 1
ATOM 2163 C CA . ALA A 1 292 ? -4.856 12.832 12.179 1.00 88.31 292 ALA A CA 1
ATOM 2164 C C . ALA A 1 292 ? -4.540 11.426 11.668 1.00 88.31 292 ALA A C 1
ATOM 2166 O O . ALA A 1 292 ? -3.534 10.819 12.036 1.00 88.31 292 ALA A O 1
ATOM 2167 N N . ASP A 1 293 ? -5.404 10.922 10.803 1.00 80.62 293 ASP A N 1
ATOM 2168 C CA . ASP A 1 293 ? -5.299 9.605 10.189 1.00 80.62 293 ASP A CA 1
ATOM 2169 C C . ASP A 1 293 ? -4.510 9.600 8.865 1.00 80.62 293 ASP A C 1
ATOM 2171 O O . ASP A 1 293 ? -4.198 8.520 8.362 1.00 80.62 293 ASP A O 1
ATOM 2175 N N . SER A 1 294 ? -4.166 10.789 8.349 1.00 84.50 294 SER A N 1
ATOM 2176 C CA . SER A 1 294 ? -3.229 11.033 7.243 1.00 84.50 294 SER A CA 1
ATOM 2177 C C . SER A 1 294 ? -2.367 12.284 7.504 1.00 84.50 294 SER A C 1
ATOM 2179 O O . SER A 1 294 ? -2.800 13.201 8.216 1.00 84.50 294 SER A O 1
ATOM 2181 N N . PRO A 1 295 ? -1.142 12.364 6.946 1.00 83.50 295 PRO A N 1
ATOM 2182 C CA . PRO A 1 295 ? -0.279 13.532 7.073 1.00 83.50 295 PRO A CA 1
ATOM 2183 C C . PRO A 1 295 ? -0.937 14.783 6.477 1.00 83.50 295 PRO A C 1
ATOM 2185 O O . PRO A 1 295 ? -1.281 14.826 5.298 1.00 83.50 295 PRO A O 1
ATOM 2188 N N . SER A 1 296 ? -1.094 15.830 7.286 1.00 77.06 296 SER A N 1
ATOM 2189 C CA . SER A 1 296 ? -1.603 17.119 6.805 1.00 77.06 296 SER A CA 1
ATOM 2190 C C . SER A 1 296 ? -0.480 17.998 6.235 1.00 77.06 296 SER A C 1
ATOM 2192 O O . SER A 1 296 ? 0.704 17.702 6.390 1.00 77.06 296 SER A O 1
ATOM 2194 N N . SER A 1 297 ? -0.831 19.147 5.646 1.00 72.75 297 SER A N 1
ATOM 2195 C CA . SER A 1 297 ? 0.147 20.163 5.220 1.00 72.75 297 SER A CA 1
ATOM 2196 C C . SER A 1 297 ? 0.977 20.759 6.373 1.00 72.75 297 SER A C 1
ATOM 2198 O O . SER A 1 297 ? 1.896 21.538 6.124 1.00 72.75 297 SER A O 1
ATOM 2200 N N . GLY A 1 298 ? 0.635 20.444 7.627 1.00 82.12 298 GLY A N 1
ATOM 2201 C CA . GLY A 1 298 ? 1.378 20.806 8.830 1.00 82.12 298 GLY A CA 1
ATOM 2202 C C . GLY A 1 298 ? 1.672 19.602 9.739 1.00 82.12 298 GLY A C 1
ATOM 2203 O O . GLY A 1 298 ? 1.207 18.484 9.483 1.00 82.12 298 GLY A O 1
ATOM 2204 N N . PRO A 1 299 ? 2.451 19.820 10.812 1.00 87.12 299 PRO A N 1
ATOM 2205 C CA . PRO A 1 299 ? 2.809 18.764 11.745 1.00 87.12 299 PRO A CA 1
ATOM 2206 C C . PRO A 1 299 ? 1.584 18.287 12.529 1.00 87.12 299 PRO A C 1
ATOM 2208 O O . PRO A 1 299 ? 0.866 19.084 13.134 1.00 87.12 299 PRO A O 1
ATOM 2211 N N . VAL A 1 300 ? 1.361 16.977 12.513 1.00 90.06 300 VAL A N 1
ATOM 2212 C CA . VAL A 1 300 ? 0.290 16.281 13.236 1.00 90.06 300 VAL A CA 1
ATOM 2213 C C . VAL A 1 300 ? 0.833 14.970 13.780 1.00 90.06 300 VAL A C 1
ATOM 2215 O O . VAL A 1 300 ? 1.780 14.415 13.216 1.00 90.06 300 VAL A O 1
ATOM 2218 N N . TYR A 1 301 ? 0.229 14.467 14.852 1.00 88.50 301 TYR A N 1
ATOM 2219 C CA . TYR A 1 301 ? 0.509 13.114 15.324 1.00 88.50 301 TYR A CA 1
ATOM 2220 C C . TYR A 1 301 ? -0.341 12.086 14.585 1.00 88.50 301 TYR A C 1
ATOM 2222 O O . TYR A 1 301 ? -1.465 12.380 14.172 1.00 88.50 301 TYR A O 1
ATOM 2230 N N . LEU A 1 302 ? 0.183 10.872 14.447 1.00 89.19 302 LEU A N 1
ATOM 2231 C CA . LEU A 1 302 ? -0.598 9.747 13.957 1.00 89.19 302 LEU A CA 1
ATOM 2232 C C . LEU A 1 302 ? -1.695 9.437 14.975 1.00 89.19 302 LEU A C 1
ATOM 2234 O O . LEU A 1 302 ? -1.425 9.181 16.149 1.00 89.19 302 LEU A O 1
ATOM 2238 N N . GLN A 1 303 ? -2.940 9.484 14.524 1.00 88.69 303 GLN A N 1
ATOM 2239 C CA . GLN A 1 303 ? -4.051 8.881 15.241 1.00 88.69 303 GLN A CA 1
ATOM 2240 C C . GLN A 1 303 ? -4.021 7.367 15.024 1.00 88.69 303 GLN A C 1
ATOM 2242 O O . GLN A 1 303 ? -3.700 6.929 13.922 1.00 88.69 303 GLN A O 1
ATOM 2247 N N . ASP A 1 304 ? -4.406 6.580 16.035 1.00 86.94 304 ASP A N 1
ATOM 2248 C CA . ASP A 1 304 ? -4.676 5.151 15.846 1.00 86.94 304 ASP A CA 1
ATOM 2249 C C . ASP A 1 304 ? -5.680 4.969 14.686 1.00 86.94 304 ASP A C 1
ATOM 2251 O O . ASP A 1 304 ? -6.842 5.374 14.831 1.00 86.94 304 ASP A O 1
ATOM 2255 N N . PRO A 1 305 ? -5.257 4.394 13.537 1.00 86.62 305 PRO A N 1
ATOM 2256 C CA . PRO A 1 305 ? -6.119 4.250 12.364 1.00 86.62 305 PRO A CA 1
ATOM 2257 C C . PRO A 1 305 ? -7.347 3.377 12.638 1.00 86.62 305 PRO A C 1
ATOM 2259 O O . PRO A 1 305 ? -8.347 3.474 11.927 1.00 86.62 305 PRO A O 1
ATOM 2262 N N . PHE A 1 306 ? -7.273 2.556 13.685 1.00 88.19 306 PHE A N 1
ATOM 2263 C CA . PHE A 1 306 ? -8.269 1.560 14.060 1.00 88.19 306 PHE A CA 1
ATOM 2264 C C . PHE A 1 306 ? -9.176 2.038 15.193 1.00 88.19 306 PHE A C 1
ATOM 2266 O O . PHE A 1 306 ? -10.053 1.303 15.648 1.00 88.19 306 PHE A O 1
ATOM 2273 N N . LEU A 1 307 ? -8.981 3.271 15.673 1.00 84.81 307 LEU A N 1
ATOM 2274 C CA . LEU A 1 307 ? -9.737 3.790 16.801 1.00 84.81 307 LEU A CA 1
ATOM 2275 C C . LEU A 1 307 ? -11.244 3.748 16.511 1.00 84.81 307 LEU A C 1
ATOM 2277 O O . LEU A 1 307 ? -11.726 4.275 15.501 1.00 84.81 307 LEU A O 1
ATOM 2281 N N . GLY A 1 308 ? -11.986 3.147 17.440 1.00 83.81 308 GLY A N 1
ATOM 2282 C CA . GLY A 1 308 ? -13.441 3.023 17.369 1.00 83.81 308 GLY A CA 1
ATOM 2283 C C . GLY A 1 308 ? -13.949 1.899 16.465 1.00 83.81 308 GLY A C 1
ATOM 2284 O O . GLY A 1 308 ? -15.161 1.748 16.351 1.00 83.81 308 GLY A O 1
ATOM 2285 N N . GLU A 1 309 ? -13.064 1.114 15.847 1.00 88.75 309 GLU A N 1
ATOM 2286 C CA . GLU A 1 309 ? -13.460 -0.110 15.152 1.00 88.75 309 GLU A CA 1
ATOM 2287 C C . GLU A 1 309 ? -13.843 -1.208 16.148 1.00 88.75 309 GLU A C 1
ATOM 2289 O O . GLU A 1 309 ? -13.322 -1.294 17.262 1.00 88.75 309 GLU A O 1
ATOM 2294 N N . SER A 1 310 ? -14.777 -2.058 15.738 1.00 89.69 310 SER A N 1
ATOM 2295 C CA . SER A 1 310 ? -15.236 -3.217 16.501 1.00 89.69 310 SER A CA 1
ATOM 2296 C C . SER A 1 310 ? -15.844 -4.220 15.536 1.00 89.69 310 SER A C 1
ATOM 2298 O O . SER A 1 310 ? -16.340 -3.808 14.495 1.00 89.69 310 SER A O 1
ATOM 2300 N N . GLY A 1 311 ? -15.855 -5.504 15.885 1.00 92.44 311 GLY A N 1
ATOM 2301 C CA . GLY A 1 311 ? -16.427 -6.524 15.012 1.00 92.44 311 GLY A CA 1
ATOM 2302 C C . GLY A 1 311 ? -15.397 -7.439 14.387 1.00 92.44 311 GLY A C 1
ATOM 2303 O O . GLY A 1 311 ? -14.425 -7.817 15.043 1.00 92.44 311 GLY A O 1
ATOM 2304 N N . THR A 1 312 ? -15.633 -7.805 13.131 1.00 94.88 312 THR A N 1
ATOM 2305 C CA . THR A 1 312 ? -14.799 -8.744 12.382 1.00 94.88 312 THR A CA 1
ATOM 2306 C C . THR A 1 312 ? -13.870 -8.007 11.424 1.00 94.88 312 THR A C 1
ATOM 2308 O O . THR A 1 312 ? -14.317 -7.240 10.583 1.00 94.88 312 THR A O 1
ATOM 2311 N N . LEU A 1 313 ? -12.570 -8.279 11.495 1.00 96.69 313 LEU A N 1
ATOM 2312 C CA . LEU A 1 313 ? -11.613 -7.933 10.450 1.00 96.69 313 LEU A CA 1
ATOM 2313 C C . LEU A 1 313 ? -11.450 -9.133 9.516 1.00 96.69 313 LEU A C 1
ATOM 2315 O O . LEU A 1 313 ? -10.954 -10.181 9.929 1.00 96.69 313 LEU A O 1
ATOM 2319 N N . THR A 1 314 ? -11.853 -8.970 8.261 1.00 97.06 314 THR A N 1
ATOM 2320 C CA . THR A 1 314 ? -11.662 -9.966 7.205 1.00 97.06 314 THR A CA 1
ATOM 2321 C C . THR A 1 314 ? -10.404 -9.640 6.415 1.00 97.06 314 THR A C 1
ATOM 2323 O O . THR A 1 314 ? -10.238 -8.517 5.948 1.00 97.06 314 THR A O 1
ATOM 2326 N N . VAL A 1 315 ? -9.518 -10.616 6.257 1.00 96.69 315 VAL A N 1
ATOM 2327 C CA . VAL A 1 315 ? -8.231 -10.475 5.580 1.00 96.69 315 VAL A CA 1
ATOM 2328 C C . VAL A 1 315 ? -8.168 -11.431 4.395 1.00 96.69 315 VAL A C 1
ATOM 2330 O O . VAL A 1 315 ? -8.396 -12.631 4.550 1.00 96.69 315 VAL A O 1
ATOM 2333 N N . PHE A 1 316 ? -7.831 -10.902 3.224 1.00 96.00 316 PHE A N 1
ATOM 2334 C CA . PHE A 1 316 ? -7.479 -11.674 2.039 1.00 96.00 316 PHE A CA 1
ATOM 2335 C C . PHE A 1 316 ? -6.009 -11.442 1.704 1.00 96.00 316 PHE A C 1
ATOM 2337 O O . PHE A 1 316 ? -5.523 -10.313 1.756 1.00 96.00 316 PHE A O 1
ATOM 2344 N N . ASP A 1 317 ? -5.322 -12.502 1.295 1.00 94.44 317 ASP A N 1
ATOM 2345 C CA . ASP A 1 317 ? -3.996 -12.400 0.695 1.00 94.44 317 ASP A CA 1
ATOM 2346 C C . ASP A 1 317 ? -4.106 -12.755 -0.787 1.00 94.44 317 ASP A C 1
ATOM 2348 O O . ASP A 1 317 ? -4.689 -13.780 -1.145 1.00 94.44 317 ASP A O 1
ATOM 2352 N N . ALA A 1 318 ? -3.550 -11.917 -1.652 1.00 93.56 318 ALA A N 1
ATOM 2353 C CA . ALA A 1 318 ? -3.505 -12.143 -3.086 1.00 93.56 318 ALA A CA 1
ATOM 2354 C C . ALA A 1 318 ? -2.063 -12.135 -3.605 1.00 93.56 318 ALA A C 1
ATOM 2356 O O . ALA A 1 318 ? -1.159 -11.525 -3.038 1.00 93.56 318 ALA A O 1
ATOM 2357 N N . SER A 1 319 ? -1.822 -12.833 -4.705 1.00 92.44 319 SER A N 1
ATOM 2358 C CA . SER A 1 319 ? -0.507 -12.868 -5.348 1.00 92.44 319 SER A CA 1
ATOM 2359 C C . SER A 1 319 ? -0.649 -13.060 -6.850 1.00 92.44 319 SER A C 1
ATOM 2361 O O . SER A 1 319 ? -1.755 -13.293 -7.345 1.00 92.44 319 SER A O 1
ATOM 2363 N N . ALA A 1 320 ? 0.470 -12.950 -7.568 1.00 88.88 320 ALA A N 1
ATOM 2364 C CA . ALA A 1 320 ? 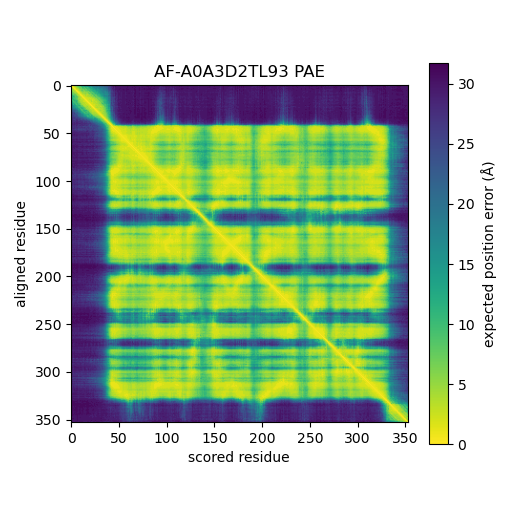0.502 -13.005 -9.029 1.00 88.88 320 ALA A CA 1
ATOM 2365 C C . ALA A 1 320 ? -0.410 -11.947 -9.682 1.00 88.88 320 ALA A C 1
ATOM 2367 O O . ALA A 1 320 ? -0.984 -12.160 -10.747 1.00 88.88 320 ALA A O 1
ATOM 2368 N N . ILE A 1 321 ? -0.548 -10.788 -9.032 1.00 93.38 321 ILE A N 1
ATOM 2369 C CA . ILE A 1 321 ? -1.168 -9.615 -9.647 1.00 93.38 321 ILE A CA 1
ATOM 2370 C C . ILE A 1 321 ? -0.192 -9.064 -10.686 1.00 93.38 321 ILE A C 1
ATOM 2372 O O . ILE A 1 321 ? 1.015 -9.022 -10.457 1.00 93.38 321 ILE A O 1
ATOM 2376 N N . THR A 1 322 ? -0.684 -8.627 -11.838 1.00 92.75 322 THR A N 1
ATOM 2377 C CA . THR A 1 322 ? 0.192 -8.099 -12.884 1.00 92.75 322 THR A CA 1
ATOM 2378 C C . THR A 1 322 ? 0.387 -6.599 -12.706 1.00 92.75 322 THR A C 1
ATOM 2380 O O . THR A 1 322 ? -0.589 -5.849 -12.661 1.00 92.75 322 THR A O 1
ATOM 2383 N N . VAL A 1 323 ? 1.647 -6.155 -12.667 1.00 91.25 323 VAL A N 1
ATOM 2384 C CA . VAL A 1 323 ? 2.016 -4.735 -12.756 1.00 91.25 323 VAL A CA 1
ATOM 2385 C C . VAL A 1 323 ? 2.218 -4.354 -14.219 1.00 91.25 323 VAL A C 1
ATOM 2387 O O . VAL A 1 323 ? 2.987 -5.001 -14.933 1.00 91.25 323 VAL A O 1
ATOM 2390 N N . GLY A 1 324 ? 1.566 -3.281 -14.655 1.00 91.06 324 GLY A N 1
ATOM 2391 C CA . GLY A 1 324 ? 1.835 -2.574 -15.901 1.00 91.06 324 GLY A CA 1
ATOM 2392 C C . GLY A 1 324 ? 2.652 -1.311 -15.652 1.00 91.06 324 GLY A C 1
ATOM 2393 O O . GLY A 1 324 ? 2.426 -0.597 -14.674 1.00 91.06 324 GLY A O 1
ATOM 2394 N N . LEU A 1 325 ? 3.614 -1.039 -16.533 1.00 89.50 325 LEU A N 1
ATOM 2395 C CA . LEU A 1 325 ? 4.485 0.127 -16.430 1.00 89.50 325 LEU A CA 1
ATOM 2396 C C . LEU A 1 325 ? 4.710 0.754 -17.804 1.00 89.50 325 LEU A C 1
ATOM 2398 O O . LEU A 1 325 ? 5.285 0.107 -18.679 1.00 89.50 325 LEU A O 1
ATOM 2402 N N . ASP A 1 326 ? 4.310 2.015 -17.968 1.00 89.81 326 ASP A N 1
ATOM 2403 C CA . ASP A 1 326 ? 4.607 2.818 -19.156 1.00 89.81 326 ASP A CA 1
ATOM 2404 C C . ASP A 1 326 ? 5.651 3.889 -18.829 1.00 89.81 326 ASP A C 1
ATOM 2406 O O . ASP A 1 326 ? 5.461 4.742 -17.954 1.00 89.81 326 ASP A O 1
ATOM 2410 N N . ILE A 1 327 ? 6.769 3.841 -19.547 1.00 86.06 327 ILE A N 1
ATOM 2411 C CA . ILE A 1 327 ? 7.905 4.739 -19.401 1.00 86.06 327 ILE A CA 1
ATOM 2412 C C . ILE A 1 327 ? 8.308 5.302 -20.765 1.00 86.06 327 ILE A C 1
ATOM 2414 O O . ILE A 1 327 ? 8.355 4.613 -21.780 1.00 86.06 327 ILE A O 1
ATOM 2418 N N . SER A 1 328 ? 8.732 6.564 -20.772 1.00 84.50 328 SER A N 1
ATOM 2419 C CA . SER A 1 328 ? 9.347 7.224 -21.924 1.00 84.50 328 SER A CA 1
ATOM 2420 C C . SER A 1 328 ? 10.675 7.890 -21.560 1.00 84.50 328 SER A C 1
ATOM 2422 O O . SER A 1 328 ? 10.949 8.167 -20.393 1.00 84.50 328 SER A O 1
ATOM 2424 N N . VAL A 1 329 ? 11.512 8.168 -22.564 1.00 77.75 329 VAL A N 1
ATOM 2425 C CA . VAL A 1 329 ? 12.702 9.015 -22.392 1.00 77.75 329 VAL A CA 1
ATOM 2426 C C . VAL A 1 329 ? 12.324 10.460 -22.690 1.00 77.75 329 VAL A C 1
ATOM 2428 O O . VAL A 1 329 ? 11.809 10.756 -23.770 1.00 77.75 329 VAL A O 1
ATOM 2431 N N . VAL A 1 330 ? 12.625 11.374 -21.772 1.00 70.62 330 VAL A N 1
ATOM 2432 C CA . VAL A 1 330 ? 12.642 12.809 -22.058 1.00 70.62 330 VAL A CA 1
ATOM 2433 C C . VAL A 1 330 ? 13.948 13.101 -22.793 1.00 70.62 330 VAL A C 1
ATOM 2435 O O . VAL A 1 330 ? 15.018 12.903 -22.214 1.00 70.62 330 VAL A O 1
ATOM 2438 N N . PRO A 1 331 ? 13.909 13.549 -24.061 1.00 60.84 331 PRO A N 1
ATOM 2439 C CA . PRO A 1 331 ? 15.127 13.915 -24.764 1.00 60.84 331 PRO A CA 1
ATOM 2440 C C . PRO A 1 331 ? 15.846 15.005 -23.971 1.00 60.84 331 PRO A C 1
ATOM 2442 O O . PRO A 1 331 ? 15.222 16.011 -23.618 1.00 60.84 331 PRO A O 1
ATOM 2445 N N . GLU A 1 332 ? 17.148 14.848 -23.720 1.00 57.31 332 GLU A N 1
ATOM 2446 C CA . GLU A 1 332 ? 17.928 15.993 -23.255 1.00 57.31 332 GLU A CA 1
ATOM 2447 C C . GLU A 1 332 ? 17.747 17.138 -24.261 1.00 57.31 332 GLU A C 1
ATOM 2449 O O . GLU A 1 332 ? 17.713 16.881 -25.476 1.00 57.31 332 GLU A O 1
ATOM 2454 N N . PRO A 1 333 ? 17.601 18.398 -23.809 1.00 52.19 333 PRO A N 1
ATOM 2455 C CA . PRO A 1 333 ? 17.540 19.520 -24.726 1.00 52.19 333 PRO A CA 1
ATOM 2456 C C . PRO A 1 333 ? 18.804 19.477 -25.577 1.00 52.19 333 PRO A C 1
ATOM 2458 O O . PRO A 1 333 ? 19.909 19.704 -25.085 1.00 52.19 333 PRO A O 1
ATOM 2461 N N . THR A 1 334 ? 18.641 19.122 -26.854 1.00 47.47 334 THR A N 1
ATOM 2462 C CA . THR A 1 334 ? 19.782 18.937 -27.747 1.00 47.47 334 THR A CA 1
ATOM 2463 C C . THR A 1 334 ? 20.658 20.181 -27.681 1.00 47.47 334 THR A C 1
ATOM 2465 O O . THR A 1 334 ? 20.168 21.313 -27.737 1.00 47.47 334 THR A O 1
ATOM 2468 N N . THR A 1 335 ? 21.972 19.997 -27.574 1.00 51.59 335 THR A N 1
ATOM 2469 C CA . THR A 1 335 ? 22.943 21.101 -27.546 1.00 51.59 335 THR A CA 1
ATOM 2470 C C . THR A 1 335 ? 22.752 22.045 -28.742 1.00 51.59 335 THR A C 1
ATOM 2472 O O . THR A 1 335 ? 23.032 23.234 -28.643 1.00 51.59 335 THR A O 1
ATOM 2475 N N . ALA A 1 336 ? 22.184 21.543 -29.846 1.00 50.81 336 ALA A N 1
ATOM 2476 C CA . ALA A 1 336 ? 21.738 22.318 -30.998 1.00 50.81 336 ALA A CA 1
ATOM 2477 C C . ALA A 1 336 ? 20.653 23.362 -30.661 1.00 50.81 336 ALA A C 1
ATOM 2479 O O . ALA A 1 336 ? 20.745 24.495 -31.121 1.00 50.81 336 ALA A O 1
ATOM 2480 N N . MET A 1 337 ? 19.657 23.035 -29.834 1.00 48.47 337 MET A N 1
ATOM 2481 C CA . MET A 1 337 ? 18.603 23.972 -29.429 1.00 48.47 337 MET A CA 1
ATOM 2482 C C . MET A 1 337 ? 19.131 25.066 -28.488 1.00 48.47 337 MET A C 1
ATOM 2484 O O . MET A 1 337 ? 18.792 26.238 -28.654 1.00 48.47 337 MET A O 1
ATOM 2488 N N . ILE A 1 338 ? 20.022 24.706 -27.556 1.00 55.53 338 ILE A N 1
ATOM 2489 C CA . ILE A 1 338 ? 20.723 25.662 -26.681 1.00 55.53 338 ILE A CA 1
ATOM 2490 C C . ILE A 1 338 ? 21.669 26.547 -27.503 1.00 55.53 338 ILE A C 1
ATOM 2492 O O . ILE A 1 338 ? 21.717 27.757 -27.295 1.00 55.53 338 ILE A O 1
ATOM 2496 N N . ALA A 1 339 ? 22.373 25.981 -28.487 1.00 49.78 339 ALA A N 1
ATOM 2497 C CA . ALA A 1 339 ? 23.226 26.735 -29.398 1.00 49.78 339 ALA A CA 1
ATOM 2498 C C . ALA A 1 339 ? 22.414 27.701 -30.275 1.00 49.78 339 ALA A C 1
ATOM 2500 O O . ALA A 1 339 ? 22.836 28.838 -30.463 1.00 49.78 339 ALA A O 1
ATOM 2501 N N . VAL A 1 340 ? 21.234 27.310 -30.766 1.00 53.97 340 VAL A N 1
ATOM 2502 C CA . VAL A 1 340 ? 20.343 28.186 -31.549 1.00 53.97 340 VAL A CA 1
ATOM 2503 C C . VAL A 1 340 ? 19.761 29.312 -30.686 1.00 53.97 340 VAL A C 1
ATOM 2505 O O . VAL A 1 340 ? 19.783 30.468 -31.109 1.00 53.97 340 VAL A O 1
ATOM 2508 N N . LEU A 1 341 ? 19.321 29.023 -29.457 1.00 52.09 341 LEU A N 1
ATOM 2509 C CA . LEU A 1 341 ? 18.867 30.042 -28.499 1.00 52.09 341 LEU A CA 1
ATOM 2510 C C . LEU A 1 341 ? 20.000 30.992 -28.086 1.00 52.09 341 LEU A C 1
ATOM 2512 O O . LEU A 1 341 ? 19.813 32.208 -28.090 1.00 52.09 341 LEU A O 1
ATOM 2516 N N . GLY A 1 342 ? 21.197 30.465 -27.820 1.00 49.34 342 GLY A N 1
ATOM 2517 C CA . GLY A 1 342 ? 22.397 31.260 -27.554 1.00 49.34 342 GLY A CA 1
ATOM 2518 C C . GLY A 1 342 ? 22.797 32.135 -28.746 1.00 49.34 342 GLY A C 1
ATOM 2519 O O . GLY A 1 342 ? 23.139 33.303 -28.573 1.00 49.34 342 GLY A O 1
ATOM 2520 N N . SER A 1 343 ? 22.663 31.621 -29.971 1.00 51.16 343 SER A N 1
ATOM 2521 C CA . SER A 1 343 ? 22.922 32.372 -31.209 1.00 51.16 343 SER A CA 1
ATOM 2522 C C . SER A 1 343 ? 21.914 33.508 -31.413 1.00 51.16 343 SER A C 1
ATOM 2524 O O . SER A 1 343 ? 22.298 34.624 -31.762 1.00 51.16 343 SER A O 1
ATOM 2526 N N . LEU A 1 344 ? 20.628 33.258 -31.151 1.00 50.28 344 LEU A N 1
ATOM 2527 C CA . LEU A 1 344 ? 19.564 34.266 -31.224 1.00 50.28 344 LEU A CA 1
ATOM 2528 C C . LEU A 1 344 ? 19.727 35.357 -30.154 1.00 50.28 344 LEU A C 1
ATOM 2530 O O . LEU A 1 344 ? 19.479 36.535 -30.434 1.00 50.28 344 LEU A O 1
ATOM 2534 N N . LEU A 1 345 ? 20.209 35.001 -28.959 1.00 45.72 345 LEU A N 1
ATOM 2535 C CA . LEU A 1 345 ? 20.533 35.958 -27.899 1.00 45.72 345 LEU A CA 1
ATOM 2536 C C . LEU A 1 345 ? 21.728 36.851 -28.290 1.00 45.72 345 LEU A C 1
ATOM 2538 O O . LEU A 1 345 ? 21.679 38.070 -28.143 1.00 45.72 345 LEU A O 1
ATOM 2542 N N . VAL A 1 346 ? 22.782 36.276 -28.879 1.00 52.53 346 VAL A N 1
ATOM 2543 C CA . VAL A 1 346 ? 23.961 37.035 -29.342 1.00 52.53 346 VAL A CA 1
ATOM 2544 C C . VAL A 1 346 ? 23.612 37.981 -30.500 1.00 52.53 346 VAL A C 1
ATOM 2546 O O . VAL A 1 346 ? 24.100 39.112 -30.543 1.00 52.53 346 VAL A O 1
ATOM 2549 N N . VAL A 1 347 ? 22.728 37.573 -31.416 1.00 51.62 347 VAL A N 1
ATOM 2550 C CA . VAL A 1 347 ? 22.261 38.422 -32.529 1.00 51.62 347 VAL A CA 1
ATOM 2551 C C . VAL A 1 347 ? 21.347 39.557 -32.049 1.00 51.62 347 VAL A C 1
ATOM 2553 O O . VAL A 1 347 ? 21.421 40.668 -32.578 1.00 51.62 347 VAL A O 1
ATOM 2556 N N . SER A 1 348 ? 20.512 39.321 -31.036 1.00 43.84 348 SER A N 1
ATOM 2557 C CA . SER A 1 348 ? 19.625 40.352 -30.474 1.00 43.84 348 SER A CA 1
ATOM 2558 C C . SER A 1 348 ? 20.368 41.375 -29.606 1.00 43.84 348 SER A C 1
ATOM 2560 O O . SER A 1 348 ? 20.018 42.555 -29.643 1.00 43.84 348 SER A O 1
ATOM 2562 N N . VAL A 1 349 ? 21.448 40.976 -28.922 1.00 52.06 349 VAL A N 1
ATOM 2563 C CA . VAL A 1 349 ? 22.350 41.901 -28.210 1.00 52.06 349 VAL A CA 1
ATOM 2564 C C . VAL A 1 349 ? 23.213 42.711 -29.188 1.00 52.06 349 VAL A C 1
ATOM 2566 O O . VAL A 1 349 ? 23.341 43.921 -29.022 1.00 52.06 349 VAL A O 1
ATOM 2569 N N . ARG A 1 350 ? 23.726 42.106 -30.272 1.00 47.97 350 ARG A N 1
ATOM 2570 C CA . ARG A 1 350 ? 24.502 42.829 -31.306 1.00 47.97 350 ARG A CA 1
ATOM 2571 C C . ARG A 1 350 ? 23.696 43.821 -32.147 1.00 47.97 350 ARG A C 1
ATOM 2573 O O . ARG A 1 350 ? 24.297 44.683 -32.769 1.00 47.97 350 ARG A O 1
ATOM 2580 N N . ARG A 1 351 ? 22.365 43.712 -32.200 1.00 48.59 351 ARG A N 1
ATOM 2581 C CA . ARG A 1 351 ? 21.501 44.695 -32.887 1.00 48.59 351 ARG A CA 1
ATOM 2582 C C . ARG A 1 351 ? 21.119 45.899 -32.015 1.00 48.59 351 ARG A C 1
ATOM 2584 O O . ARG A 1 351 ? 20.471 46.808 -32.525 1.00 48.59 351 ARG A O 1
ATOM 2591 N N . ARG A 1 352 ? 21.463 45.894 -30.721 1.00 47.62 352 ARG A N 1
ATOM 2592 C CA . ARG A 1 352 ? 21.170 46.980 -29.765 1.00 47.62 352 ARG A CA 1
ATOM 2593 C C . ARG A 1 352 ? 22.413 47.735 -29.265 1.00 47.62 352 ARG A C 1
ATOM 2595 O O . ARG A 1 352 ? 22.239 48.663 -28.480 1.00 47.62 352 ARG A O 1
ATOM 2602 N N . ALA A 1 353 ? 23.614 47.347 -29.692 1.00 45.88 353 ALA A N 1
ATOM 2603 C CA . ALA A 1 353 ? 24.861 48.092 -29.486 1.00 45.88 353 ALA A CA 1
ATOM 2604 C C . ALA A 1 353 ? 25.217 48.869 -30.758 1.00 45.88 353 ALA A C 1
ATOM 2606 O O . ALA A 1 353 ? 25.745 49.991 -30.629 1.00 45.88 353 ALA A O 1
#